Protein AF-A0A496RFS0-F1 (afdb_monomer)

pLDDT: mean 88.91, std 7.7,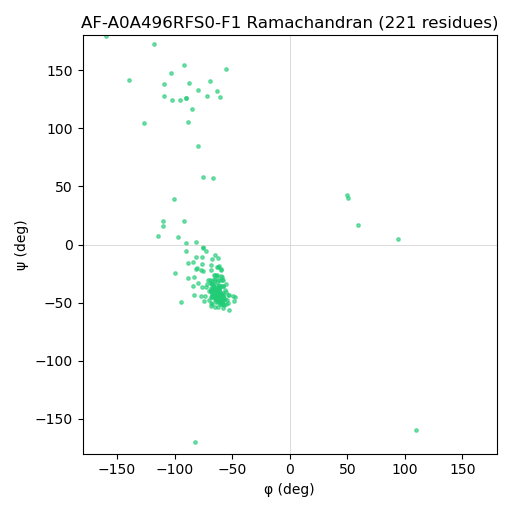 range [53.34, 97.12]

Mean predicted aligned error: 8.77 Å

Radius of gyration: 24.52 Å; Cα contacts (8 Å, |Δi|>4): 192; chains: 1; bounding box: 70×37×57 Å

Secondary structure (DSSP, 8-state):
-GGGGHHHHHHHHHHHHTT-S--THHHHHHHHHHHHHHHTTSTTTEEEEEEETTEEEEEE-TTHHHHHHHHHHHHHHHHHHHHHHHT-TTS-HHHHHHHHHHHHHHHHHHGGGHHHHGGGT------HHHHHHHHHHHHHHHHHHH-SS-HHHHHHHHHHHHHHHHHHHHHHHHHHHHHHTTT-THHHHHHHHHHHHHHHHHHHHHHHHHHHHHHHHHHHH--

Nearest PDB structures (foldseek):
  1yjg-assembly2_D  TM=5.385E-01  e=4.267E+00  Borrelia turicatae
  2ga0-assembly1_A  TM=4.228E-01  e=4.267E+00  Borrelia turicatae

Solvent-accessible surface area (backbone atoms only — not comparable to full-atom values): 12099 Å² total; per-residue (Å²): 120,75,73,62,48,51,47,46,52,54,45,51,48,50,40,59,74,70,64,54,85,82,57,77,65,53,62,53,46,48,54,54,38,49,52,53,56,72,39,48,90,36,52,42,34,45,53,49,75,45,82,52,99,94,44,80,44,57,26,46,21,85,50,28,63,59,53,52,52,51,41,51,52,44,48,53,51,44,52,52,53,50,55,61,54,65,73,46,83,90,58,56,71,59,57,48,52,35,47,52,44,52,48,51,21,51,60,40,37,56,57,29,56,42,52,54,47,36,23,76,73,44,96,51,82,63,59,19,65,57,19,47,50,51,21,50,54,40,48,52,48,33,37,72,77,46,48,64,49,69,47,68,59,56,48,48,49,49,49,48,47,51,54,54,53,46,50,43,52,45,53,31,61,72,48,34,69,72,29,48,78,70,76,42,59,63,54,35,56,53,50,32,52,54,43,56,70,46,42,65,58,56,44,52,53,55,45,53,55,52,48,53,53,54,54,55,50,50,60,62,75,74,106

Foldseek 3Di:
DVVLCVLLVLLVVLCVLLVPPDCPCNVVSVVVSVVVVVCVVPCQQFVAWDAAPVGIDTAGHVCNVVSVVSSVVSLVVSLVSLVVSLPDPPDFPLSNVLSVLLNVLSVLLVLQCQSSVVNNVDRGDRPSVVSVVSSVVSVVCSCVVSVSDVVQLVVQLVVLLCVLVCCLVVVLVVCQVVCVVVVNNCVSVVSSVVSVVCSVVSSVVSSVVSVVVSVVVVVVVRD

Structure (mmCIF, N/CA/C/O backbone):
data_AF-A0A496RFS0-F1
#
_entry.id   AF-A0A496RFS0-F1
#
loop_
_atom_site.group_PDB
_atom_site.id
_atom_site.type_symbol
_atom_site.label_atom_id
_atom_site.label_alt_id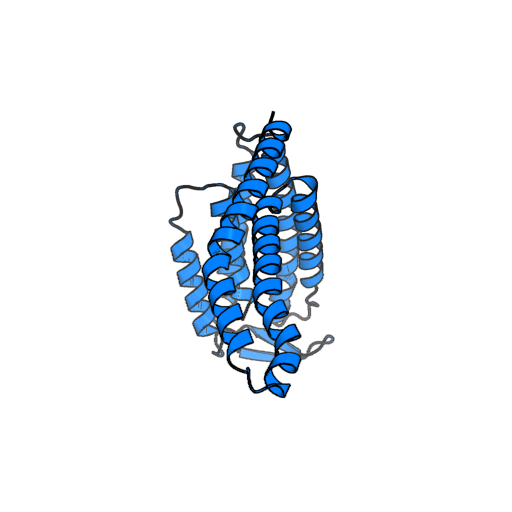
_atom_site.label_comp_id
_atom_site.label_asym_id
_atom_site.label_entity_id
_atom_site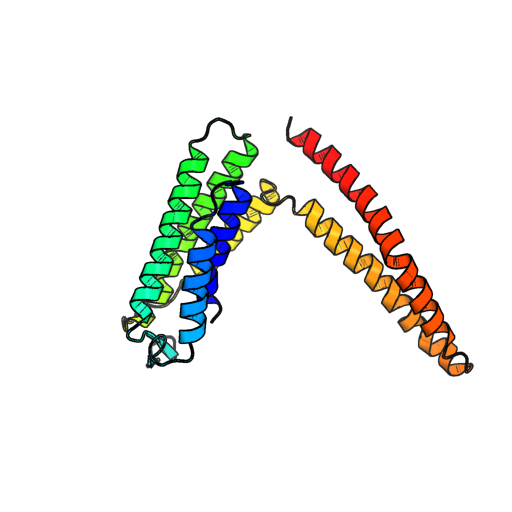.label_seq_id
_atom_site.pdbx_PDB_ins_code
_atom_site.Cartn_x
_atom_site.Cartn_y
_atom_site.Cartn_z
_atom_site.occupancy
_atom_site.B_iso_or_equiv
_atom_site.auth_seq_id
_atom_site.auth_comp_id
_atom_site.auth_asym_id
_atom_site.auth_atom_id
_atom_site.pdbx_PDB_model_num
ATOM 1 N N . MET A 1 1 ? 1.390 -1.793 -14.833 1.00 59.88 1 MET A N 1
ATOM 2 C CA . MET A 1 1 ? 0.747 -0.594 -14.250 1.00 59.88 1 MET A CA 1
ATOM 3 C C . MET A 1 1 ? 0.843 -0.573 -12.723 1.00 59.88 1 MET A C 1
ATOM 5 O O . MET A 1 1 ? 1.546 0.280 -12.204 1.00 59.88 1 MET A O 1
ATOM 9 N N . GLY A 1 2 ? 0.237 -1.522 -11.991 1.00 75.25 2 GLY A N 1
ATOM 10 C CA . GLY A 1 2 ? 0.186 -1.477 -10.512 1.00 75.25 2 GLY A CA 1
ATOM 11 C C . GLY A 1 2 ? 1.536 -1.451 -9.773 1.00 75.25 2 GLY A C 1
ATOM 12 O O . GLY A 1 2 ? 1.638 -0.851 -8.709 1.00 75.25 2 GLY A O 1
ATOM 13 N N . VAL A 1 3 ? 2.593 -2.021 -10.364 1.00 83.75 3 VAL A N 1
ATOM 14 C CA . VAL A 1 3 ? 3.943 -2.102 -9.767 1.00 83.75 3 VAL A CA 1
ATOM 15 C C . VAL A 1 3 ? 4.522 -0.718 -9.418 1.00 83.75 3 VAL A C 1
ATOM 17 O O . VAL A 1 3 ? 5.228 -0.571 -8.422 1.00 83.75 3 VAL A O 1
ATOM 20 N N . ILE A 1 4 ? 4.158 0.325 -10.174 1.00 89.00 4 ILE A N 1
ATOM 21 C CA . ILE A 1 4 ? 4.649 1.704 -9.984 1.00 89.00 4 ILE A CA 1
ATOM 22 C C . ILE A 1 4 ? 4.232 2.275 -8.629 1.00 89.00 4 ILE A C 1
ATOM 24 O O . ILE A 1 4 ? 4.987 3.028 -8.014 1.00 89.00 4 ILE A O 1
ATOM 28 N N . PHE A 1 5 ? 3.068 1.869 -8.125 1.00 90.69 5 PHE A N 1
ATOM 29 C CA . PHE A 1 5 ? 2.535 2.370 -6.865 1.00 90.69 5 PHE A CA 1
ATOM 30 C C . PHE A 1 5 ? 3.073 1.650 -5.627 1.00 90.69 5 PHE A C 1
ATOM 32 O O . PHE A 1 5 ? 2.951 2.188 -4.529 1.00 90.69 5 PHE A O 1
ATOM 39 N N . ILE A 1 6 ? 3.703 0.479 -5.777 1.00 91.25 6 ILE A N 1
ATOM 40 C CA . ILE A 1 6 ? 4.262 -0.292 -4.653 1.00 91.25 6 ILE A CA 1
ATOM 41 C C . ILE A 1 6 ? 5.199 0.559 -3.771 1.00 91.25 6 ILE A C 1
ATOM 43 O O . ILE A 1 6 ? 4.920 0.678 -2.575 1.00 91.25 6 ILE A O 1
ATOM 47 N N . PRO A 1 7 ? 6.268 1.198 -4.300 1.00 91.31 7 PRO A N 1
ATOM 48 C CA . PRO A 1 7 ? 7.177 1.993 -3.471 1.00 91.31 7 PRO A CA 1
ATOM 49 C C . PRO A 1 7 ? 6.484 3.224 -2.865 1.00 91.31 7 PRO A C 1
ATOM 51 O O . PRO A 1 7 ? 6.809 3.639 -1.756 1.00 91.31 7 PRO A O 1
ATOM 54 N N . ILE A 1 8 ? 5.490 3.787 -3.557 1.00 94.06 8 ILE A N 1
ATOM 55 C CA . ILE A 1 8 ? 4.746 4.967 -3.101 1.00 94.06 8 ILE A CA 1
ATOM 56 C C . ILE A 1 8 ? 3.890 4.614 -1.882 1.00 94.06 8 ILE A C 1
ATOM 58 O O . ILE A 1 8 ? 3.985 5.263 -0.840 1.00 94.06 8 ILE A O 1
ATOM 62 N N . PHE A 1 9 ? 3.069 3.569 -1.997 1.00 93.38 9 PHE A N 1
ATOM 63 C CA . PHE A 1 9 ? 2.152 3.164 -0.936 1.00 93.38 9 PHE A CA 1
ATOM 64 C C . PHE A 1 9 ? 2.885 2.612 0.276 1.00 93.38 9 PHE A C 1
ATOM 66 O O . PHE A 1 9 ? 2.489 2.921 1.398 1.00 93.38 9 PHE A O 1
ATOM 73 N N . ILE A 1 10 ? 3.978 1.871 0.082 1.00 92.50 10 ILE A N 1
ATOM 74 C CA . ILE A 1 10 ? 4.740 1.341 1.213 1.00 92.50 10 ILE A CA 1
ATOM 75 C C . ILE A 1 10 ? 5.446 2.460 1.988 1.00 92.50 10 ILE A C 1
ATOM 77 O O . ILE A 1 10 ? 5.416 2.483 3.219 1.00 92.50 10 ILE A O 1
ATOM 81 N N . TYR A 1 11 ? 5.990 3.455 1.282 1.00 94.56 11 TYR A N 1
ATOM 82 C CA . TYR A 1 11 ? 6.589 4.626 1.912 1.00 94.56 11 TYR A CA 1
ATOM 83 C C . TYR A 1 11 ? 5.550 5.467 2.661 1.00 94.56 11 TYR A C 1
ATOM 85 O O . TYR A 1 11 ? 5.772 5.860 3.810 1.00 94.56 11 TYR A O 1
ATOM 93 N N . HIS A 1 12 ? 4.390 5.706 2.042 1.00 94.69 12 HIS A N 1
ATOM 94 C CA . HIS A 1 12 ? 3.282 6.414 2.680 1.00 94.69 12 HIS A CA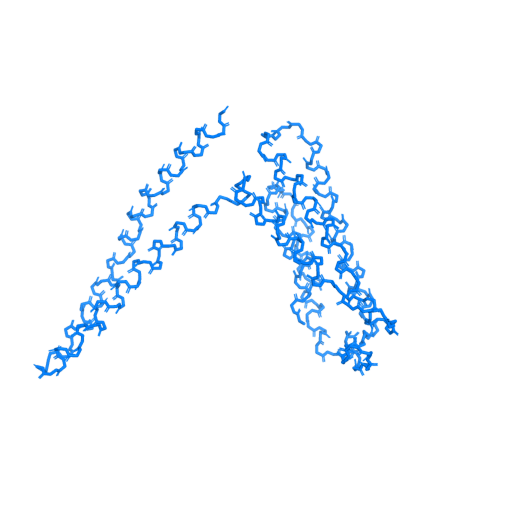 1
ATOM 95 C C . HIS A 1 12 ? 2.809 5.673 3.940 1.00 94.69 12 HIS A C 1
ATOM 97 O O . HIS A 1 12 ? 2.695 6.281 5.007 1.00 9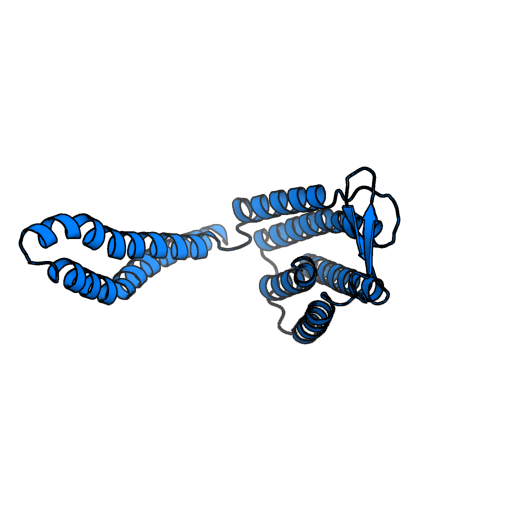4.69 12 HIS A O 1
ATOM 103 N N . PHE A 1 13 ? 2.609 4.356 3.845 1.00 92.31 13 PHE A N 1
ATOM 104 C CA . PHE A 1 13 ? 2.230 3.516 4.975 1.00 92.31 13 PHE A CA 1
ATOM 105 C C . PHE A 1 13 ? 3.196 3.691 6.151 1.00 92.31 13 PHE A C 1
ATOM 107 O O . PHE A 1 13 ? 2.747 4.005 7.252 1.00 92.31 13 PHE A O 1
ATOM 114 N N . TYR A 1 14 ? 4.512 3.599 5.929 1.00 92.12 14 TYR A N 1
ATOM 115 C CA . TYR A 1 14 ? 5.483 3.759 7.015 1.00 92.12 14 TYR A CA 1
ATOM 116 C C . TYR A 1 14 ? 5.530 5.169 7.598 1.00 92.12 14 TYR A C 1
ATOM 118 O O . TYR A 1 14 ? 5.701 5.309 8.808 1.00 92.12 14 TYR A O 1
ATOM 126 N N . ILE A 1 15 ? 5.332 6.219 6.795 1.00 92.88 15 ILE A N 1
ATOM 127 C CA . ILE A 1 15 ? 5.207 7.585 7.325 1.00 92.88 15 ILE A CA 1
ATOM 128 C C . ILE A 1 15 ? 4.033 7.696 8.301 1.00 92.88 15 ILE A C 1
ATOM 130 O O . ILE A 1 15 ? 4.183 8.308 9.362 1.00 92.88 15 ILE A O 1
ATOM 134 N N . ILE A 1 16 ? 2.874 7.139 7.936 1.00 90.19 16 ILE A N 1
ATOM 135 C CA . ILE A 1 16 ? 1.671 7.173 8.776 1.00 90.19 16 ILE A CA 1
ATOM 136 C C . ILE A 1 16 ? 1.880 6.311 10.020 1.00 90.19 16 ILE A C 1
ATOM 138 O O . ILE A 1 16 ? 1.679 6.794 11.133 1.00 90.19 16 ILE A O 1
ATOM 142 N N . PHE A 1 17 ? 2.321 5.067 9.835 1.00 89.44 17 PHE A N 1
ATOM 143 C CA . PHE A 1 17 ? 2.525 4.095 10.905 1.00 89.44 17 PHE A CA 1
ATOM 144 C C . PHE A 1 17 ? 3.519 4.605 11.959 1.00 89.44 17 PHE A C 1
ATOM 146 O O . PHE A 1 17 ? 3.233 4.582 13.154 1.00 89.44 17 PHE A O 1
ATOM 153 N N . LEU A 1 18 ? 4.652 5.162 11.522 1.00 89.50 18 LEU A N 1
ATOM 154 C CA . LEU A 1 18 ? 5.679 5.723 12.406 1.00 89.50 18 LEU A CA 1
ATOM 155 C C . LEU A 1 18 ? 5.359 7.146 12.896 1.00 89.50 18 LEU A C 1
ATOM 157 O O . LEU A 1 18 ? 6.177 7.741 13.601 1.00 89.50 18 LEU A O 1
ATOM 161 N N . LYS A 1 19 ? 4.199 7.708 12.520 1.00 88.06 19 LYS A N 1
ATOM 162 C CA . LYS A 1 19 ? 3.734 9.060 12.881 1.00 88.06 19 LYS A CA 1
ATOM 163 C C . LYS A 1 19 ? 4.789 10.145 12.618 1.00 88.06 19 LYS A C 1
ATOM 165 O O . LYS A 1 19 ? 5.002 11.045 13.431 1.00 88.06 19 LYS A O 1
ATOM 170 N N . LEU A 1 20 ? 5.476 10.060 11.477 1.00 87.56 20 LEU A N 1
ATOM 171 C CA . LEU A 1 20 ? 6.542 11.002 11.133 1.00 87.56 20 LEU A CA 1
ATOM 172 C C . LEU A 1 20 ? 5.956 12.376 10.776 1.00 87.56 20 LEU A C 1
ATOM 174 O O . LEU A 1 20 ? 5.079 12.495 9.918 1.00 87.56 20 LEU A O 1
ATOM 178 N N . THR A 1 21 ? 6.472 13.427 11.417 1.00 80.31 21 THR A N 1
ATOM 179 C CA . THR A 1 21 ? 6.018 14.816 11.224 1.00 80.31 21 THR A CA 1
ATOM 180 C C . THR A 1 21 ? 6.595 15.454 9.961 1.00 80.31 21 THR A C 1
ATOM 182 O O . THR A 1 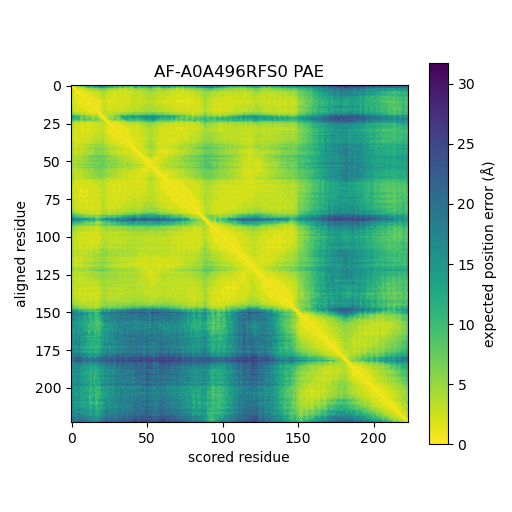21 ? 5.920 16.229 9.288 1.00 80.31 21 THR A O 1
ATOM 185 N N . ARG A 1 22 ? 7.828 15.096 9.583 1.00 79.19 22 ARG A N 1
ATOM 186 C CA . ARG A 1 22 ? 8.481 15.580 8.359 1.00 79.19 22 ARG A CA 1
ATOM 187 C C . ARG A 1 22 ? 8.147 14.669 7.179 1.00 79.19 22 ARG A C 1
ATOM 189 O O . ARG A 1 22 ? 8.711 13.585 7.056 1.00 79.19 22 ARG A O 1
ATOM 196 N N . LYS A 1 23 ? 7.266 15.135 6.290 1.00 82.94 23 LYS A N 1
ATOM 197 C CA . LYS A 1 23 ? 6.779 14.382 5.116 1.00 82.94 23 LYS A CA 1
ATOM 198 C C . LYS A 1 23 ? 7.289 14.927 3.776 1.00 82.94 23 LYS A C 1
ATOM 200 O O . LYS A 1 23 ? 6.696 14.646 2.746 1.00 82.94 23 LYS A O 1
ATOM 205 N N . ILE A 1 24 ? 8.383 15.692 3.775 1.00 82.62 24 ILE A N 1
ATOM 206 C CA . ILE A 1 24 ? 8.865 16.453 2.602 1.00 82.62 24 ILE A CA 1
ATOM 207 C C . ILE A 1 24 ? 9.146 15.548 1.388 1.00 82.62 24 ILE A C 1
ATOM 209 O O . ILE A 1 24 ? 8.871 15.927 0.256 1.00 82.62 24 ILE A O 1
ATOM 213 N N . ALA A 1 25 ? 9.638 14.327 1.613 1.00 89.81 25 ALA A N 1
ATOM 214 C CA . ALA A 1 25 ? 9.914 13.384 0.529 1.00 89.81 25 ALA A CA 1
ATOM 215 C C . ALA A 1 25 ? 8.651 12.710 -0.045 1.00 89.81 25 ALA A C 1
ATOM 217 O O . ALA A 1 25 ? 8.707 12.166 -1.143 1.00 89.81 25 ALA A O 1
ATOM 218 N N . LEU A 1 26 ? 7.513 12.742 0.662 1.00 93.12 26 LEU A N 1
ATOM 219 C CA . LEU A 1 26 ? 6.290 12.058 0.232 1.00 93.12 26 LEU A CA 1
ATOM 220 C C . LEU A 1 26 ? 5.691 12.682 -1.043 1.00 93.12 26 LEU A C 1
ATOM 222 O O . LEU A 1 26 ? 5.502 11.928 -1.997 1.00 93.12 26 LEU A O 1
ATOM 226 N N . PRO A 1 27 ? 5.458 14.011 -1.136 1.00 94.50 27 PRO A N 1
ATOM 227 C CA . PRO A 1 27 ? 5.009 14.635 -2.382 1.00 94.50 27 PRO A CA 1
ATOM 228 C C . PRO A 1 27 ? 5.945 14.350 -3.557 1.00 94.50 27 PRO A C 1
ATOM 230 O O . PRO A 1 27 ? 5.477 14.032 -4.643 1.00 94.50 27 PRO A O 1
ATOM 233 N N . LEU A 1 28 ? 7.262 14.392 -3.331 1.00 94.56 28 LEU A N 1
ATOM 234 C CA . LEU A 1 28 ? 8.252 14.127 -4.375 1.00 94.56 28 LEU A CA 1
ATOM 235 C C . LEU A 1 28 ? 8.150 12.691 -4.911 1.00 94.56 28 LEU A C 1
ATOM 237 O O . LEU A 1 28 ? 8.137 12.488 -6.121 1.00 94.56 28 LEU A O 1
ATOM 241 N N . ILE A 1 29 ? 8.022 11.699 -4.025 1.00 95.44 29 ILE A N 1
ATOM 242 C CA . ILE A 1 29 ? 7.838 10.289 -4.404 1.00 95.44 29 ILE A CA 1
ATOM 243 C C . ILE A 1 29 ? 6.537 10.097 -5.194 1.00 95.44 29 ILE A C 1
ATOM 245 O O . ILE A 1 29 ? 6.526 9.356 -6.175 1.00 95.44 29 ILE A O 1
ATOM 249 N N . TYR A 1 30 ? 5.461 10.793 -4.814 1.00 95.44 30 TYR A N 1
ATOM 250 C CA . TYR A 1 30 ? 4.210 10.791 -5.574 1.00 95.44 30 TYR A CA 1
ATOM 251 C C . TYR A 1 30 ? 4.369 11.408 -6.965 1.00 95.44 30 TYR A C 1
ATOM 253 O O . TYR A 1 30 ? 3.927 10.802 -7.936 1.00 95.44 30 TYR A O 1
ATOM 261 N N . ILE A 1 31 ? 5.016 12.572 -7.071 1.00 95.75 31 ILE A N 1
ATOM 262 C CA . ILE A 1 31 ? 5.254 13.256 -8.350 1.00 95.75 31 ILE A CA 1
ATOM 263 C C . ILE A 1 31 ? 6.079 12.360 -9.277 1.00 95.75 31 ILE A C 1
ATOM 265 O O . ILE A 1 31 ? 5.662 12.096 -10.401 1.00 95.75 31 ILE A O 1
ATOM 269 N N . ILE A 1 32 ? 7.207 11.828 -8.799 1.00 95.12 32 ILE A N 1
ATOM 270 C CA . ILE A 1 32 ? 8.075 10.943 -9.590 1.00 95.12 32 ILE A CA 1
ATOM 271 C C . ILE A 1 32 ? 7.321 9.676 -10.012 1.00 95.12 32 ILE A C 1
ATOM 273 O O . ILE A 1 32 ? 7.372 9.274 -11.173 1.00 95.12 32 ILE A O 1
ATOM 277 N N . GLY A 1 33 ? 6.580 9.059 -9.090 1.00 94.12 33 GLY A N 1
ATOM 278 C CA . GLY A 1 33 ? 5.770 7.883 -9.390 1.00 94.12 33 GLY A CA 1
ATOM 279 C C . GLY A 1 33 ? 4.685 8.152 -10.435 1.00 94.12 33 GLY A C 1
ATOM 280 O O . GLY A 1 33 ? 4.480 7.339 -11.335 1.00 94.12 33 GLY A O 1
ATOM 281 N N . PHE A 1 34 ? 4.029 9.311 -10.362 1.00 94.69 34 PHE A N 1
ATOM 282 C CA . PHE A 1 34 ? 3.035 9.732 -11.345 1.00 94.69 34 PHE A CA 1
ATOM 283 C C . PHE A 1 34 ? 3.659 9.991 -12.722 1.00 94.69 34 PHE A C 1
ATOM 285 O O . PHE A 1 34 ? 3.092 9.587 -13.733 1.00 94.69 34 PHE A O 1
ATOM 292 N N . LEU A 1 35 ? 4.861 10.572 -12.784 1.00 94.81 35 LEU A N 1
ATOM 293 C CA . LEU A 1 35 ? 5.601 10.715 -14.042 1.00 94.81 35 LEU A CA 1
ATOM 294 C C . LEU A 1 35 ? 5.904 9.349 -14.677 1.00 94.81 35 LEU A C 1
ATOM 296 O O . LEU A 1 35 ? 5.646 9.156 -15.863 1.00 94.81 35 LEU A O 1
ATOM 300 N N . PHE A 1 36 ? 6.370 8.366 -13.898 1.00 94.75 36 PHE A N 1
ATOM 301 C CA . PHE A 1 36 ? 6.573 7.004 -14.411 1.00 94.75 36 PHE A CA 1
ATOM 302 C C . PHE A 1 36 ? 5.268 6.348 -14.880 1.00 94.75 36 PHE A C 1
ATOM 304 O O . PHE A 1 36 ? 5.267 5.638 -15.889 1.00 94.75 36 PHE A O 1
ATOM 311 N N . LEU A 1 37 ? 4.150 6.606 -14.195 1.00 94.12 37 LEU A N 1
ATOM 312 C CA . LEU A 1 37 ? 2.833 6.131 -14.617 1.00 94.12 37 LEU A CA 1
ATOM 313 C C . LEU A 1 37 ? 2.460 6.674 -16.004 1.00 94.12 37 LEU A C 1
ATOM 315 O O . 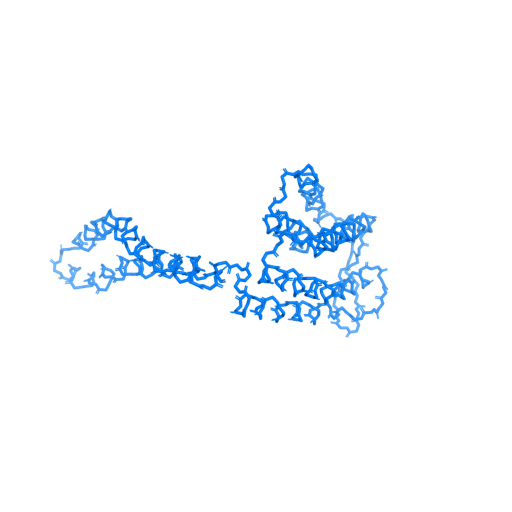LEU A 1 37 ? 2.088 5.891 -16.876 1.00 94.12 37 LEU A O 1
ATOM 319 N N . LEU A 1 38 ? 2.628 7.980 -16.234 1.00 93.81 38 LEU A N 1
ATOM 320 C CA . LEU A 1 38 ? 2.359 8.609 -17.534 1.00 93.81 38 LEU A CA 1
ATOM 321 C C . LEU A 1 38 ? 3.249 8.064 -18.657 1.00 93.81 38 LEU A C 1
ATOM 323 O O . LEU A 1 38 ? 2.819 7.995 -19.804 1.00 93.81 38 LEU A O 1
ATOM 327 N N . LEU A 1 39 ? 4.474 7.645 -18.332 1.00 93.00 39 LEU A N 1
ATOM 328 C CA . LEU A 1 39 ? 5.413 7.059 -19.290 1.00 93.00 39 LEU A CA 1
ATOM 329 C C . LEU A 1 39 ? 5.156 5.573 -19.565 1.00 93.00 39 LEU A C 1
ATOM 331 O O . LEU A 1 39 ? 5.725 5.019 -20.503 1.00 93.00 39 LEU A O 1
ATOM 335 N N . THR A 1 40 ? 4.302 4.904 -18.791 1.00 91.94 40 THR A N 1
ATOM 336 C CA . THR A 1 40 ? 4.094 3.457 -18.933 1.00 91.94 40 THR A CA 1
ATOM 337 C C . THR A 1 40 ? 3.537 2.992 -20.289 1.00 91.94 40 THR A C 1
ATOM 339 O O . THR A 1 40 ? 3.978 1.936 -20.740 1.00 91.94 40 THR A O 1
ATOM 342 N N . PRO A 1 41 ? 2.615 3.708 -20.970 1.00 91.69 41 PRO A N 1
ATOM 343 C CA . PRO A 1 41 ? 2.156 3.309 -22.304 1.00 91.69 41 PRO A CA 1
ATOM 344 C C . PRO A 1 41 ? 3.197 3.553 -23.410 1.00 91.69 41 PRO A C 1
ATOM 346 O O . PRO A 1 41 ? 2.963 3.182 -24.555 1.00 91.69 41 PRO A O 1
ATOM 349 N N . THR A 1 42 ? 4.332 4.186 -23.100 1.00 92.88 42 THR A N 1
ATOM 350 C CA . THR A 1 42 ? 5.374 4.508 -24.084 1.00 92.88 42 THR A CA 1
ATOM 351 C C . THR A 1 42 ? 6.437 3.402 -24.167 1.00 92.88 42 THR A C 1
ATOM 353 O O . THR A 1 42 ? 6.710 2.729 -23.163 1.00 92.88 42 THR A O 1
ATOM 356 N N . PRO A 1 43 ? 7.139 3.263 -25.311 1.00 93.69 43 PRO A N 1
ATOM 357 C CA . PRO A 1 43 ? 8.242 2.309 -25.451 1.00 93.69 43 PRO A CA 1
ATOM 358 C C . PRO A 1 43 ? 9.444 2.621 -24.544 1.00 93.69 43 PRO A C 1
ATOM 360 O O . PRO A 1 43 ? 10.356 1.804 -24.419 1.00 93.69 43 PRO A O 1
ATOM 363 N N . TYR A 1 44 ? 9.463 3.786 -23.885 1.00 94.00 44 TYR A N 1
ATOM 364 C CA . TYR A 1 44 ? 10.526 4.159 -22.958 1.00 94.00 44 TYR A CA 1
ATOM 365 C C . TYR A 1 44 ? 10.520 3.331 -21.667 1.00 94.00 44 TYR A C 1
ATOM 367 O O . TYR A 1 44 ? 11.590 3.100 -21.103 1.00 94.00 44 TYR A O 1
ATOM 375 N N . ILE A 1 45 ? 9.350 2.875 -21.202 1.00 93.44 45 ILE A N 1
ATOM 376 C CA . ILE A 1 45 ? 9.235 2.000 -20.023 1.00 93.44 45 ILE A CA 1
ATOM 377 C C . ILE A 1 45 ? 9.206 0.534 -20.445 1.00 93.44 45 ILE A C 1
ATOM 379 O O . ILE A 1 45 ? 9.984 -0.257 -19.915 1.00 93.44 45 ILE A O 1
ATOM 383 N N . TYR A 1 46 ? 8.364 0.173 -21.416 1.00 92.88 46 TYR A N 1
ATOM 384 C CA . TYR A 1 46 ? 8.273 -1.190 -21.939 1.00 92.88 46 TYR A CA 1
ATOM 385 C C . TYR A 1 46 ? 8.429 -1.171 -23.456 1.00 92.88 46 TYR A C 1
ATOM 387 O O . TYR A 1 46 ? 7.514 -0.783 -24.173 1.00 92.88 46 TYR A O 1
ATOM 395 N N . GLN A 1 47 ? 9.602 -1.574 -23.940 1.00 94.19 47 GLN A N 1
ATOM 396 C CA . GLN A 1 47 ? 9.977 -1.435 -25.348 1.00 94.19 47 GLN A CA 1
ATOM 397 C C . GLN A 1 47 ? 9.319 -2.491 -26.238 1.00 94.19 47 GLN A C 1
ATOM 399 O O . GLN A 1 47 ? 8.876 -2.192 -27.342 1.00 94.19 47 GLN A O 1
ATOM 404 N N . LYS A 1 48 ? 9.319 -3.742 -25.779 1.00 94.06 48 LYS A N 1
ATOM 405 C CA . LYS A 1 48 ? 8.831 -4.907 -26.522 1.00 94.06 48 LYS A CA 1
ATOM 406 C C . LYS A 1 48 ? 8.502 -6.046 -25.562 1.00 94.06 48 LYS A C 1
ATOM 408 O O . LYS A 1 48 ? 8.690 -5.916 -24.353 1.00 94.06 48 LYS A O 1
ATOM 413 N N . ILE A 1 49 ? 8.041 -7.164 -26.100 1.00 94.88 49 ILE A N 1
ATOM 414 C CA . ILE A 1 49 ? 7.818 -8.406 -25.361 1.00 94.88 49 ILE A CA 1
ATOM 415 C C . ILE A 1 49 ? 8.878 -9.408 -25.818 1.00 94.88 49 ILE A C 1
ATOM 417 O O . ILE A 1 49 ? 9.043 -9.614 -27.018 1.00 94.88 49 ILE A O 1
ATOM 421 N N . ASP A 1 50 ? 9.594 -10.000 -24.865 1.00 94.69 50 ASP A N 1
ATOM 422 C CA . ASP A 1 50 ? 10.529 -11.098 -25.108 1.00 94.69 50 ASP A CA 1
ATOM 423 C C . ASP A 1 50 ? 9.870 -12.424 -24.668 1.00 94.69 50 ASP A C 1
ATOM 425 O O . ASP A 1 50 ? 9.076 -12.464 -23.720 1.00 94.69 50 ASP A O 1
ATOM 429 N N . THR A 1 51 ? 10.193 -13.517 -25.360 1.00 95.81 51 THR A N 1
ATOM 430 C CA . THR A 1 51 ? 9.736 -14.878 -25.040 1.00 95.81 51 THR A CA 1
ATOM 431 C C . THR A 1 51 ? 10.780 -15.600 -24.193 1.00 95.81 51 THR A C 1
ATOM 433 O O . THR A 1 51 ? 11.926 -15.746 -24.619 1.00 95.81 51 THR A O 1
ATOM 436 N N . TYR A 1 52 ? 10.381 -16.094 -23.026 1.00 94.88 52 TYR A N 1
ATOM 437 C CA . TYR A 1 52 ? 11.204 -16.909 -22.130 1.00 94.88 52 TYR A CA 1
ATOM 438 C C . TYR A 1 52 ? 10.590 -18.306 -21.962 1.00 94.88 52 TYR A C 1
ATOM 440 O O . TYR A 1 52 ? 9.462 -18.550 -22.387 1.00 94.88 52 TYR A O 1
ATOM 448 N N . PHE A 1 53 ? 11.293 -19.229 -21.296 1.00 95.56 53 PHE A N 1
ATOM 449 C CA . PHE A 1 53 ? 10.790 -20.597 -21.080 1.00 95.56 53 PHE A CA 1
ATOM 450 C C . PHE A 1 53 ? 9.505 -20.664 -20.234 1.00 95.56 53 PHE A C 1
ATOM 452 O O . PHE A 1 53 ? 8.787 -21.657 -20.279 1.00 95.56 53 PHE A O 1
ATOM 459 N N . TRP A 1 54 ? 9.203 -19.610 -19.472 1.00 94.69 54 TRP A N 1
ATOM 460 C CA . TRP A 1 54 ? 7.972 -19.459 -18.689 1.00 94.69 54 TRP A CA 1
ATOM 461 C C . TRP A 1 54 ? 6.893 -18.622 -19.397 1.00 94.69 54 TRP A C 1
ATOM 463 O O . TRP A 1 54 ? 5.874 -18.291 -18.794 1.00 94.69 54 TRP A O 1
ATOM 473 N N . GLY A 1 55 ? 7.118 -18.245 -20.659 1.00 94.50 55 GLY A N 1
ATOM 474 C CA . GLY A 1 55 ? 6.194 -17.458 -21.469 1.00 94.50 55 GLY A CA 1
ATOM 475 C C . GLY A 1 55 ? 6.663 -16.028 -21.744 1.00 94.50 55 GLY A C 1
ATOM 476 O O . GLY A 1 55 ? 7.848 -15.698 -21.686 1.00 94.50 55 GLY A O 1
ATOM 477 N N . ASN A 1 56 ? 5.704 -15.176 -22.099 1.00 94.69 56 ASN A N 1
ATOM 478 C CA . ASN A 1 56 ? 5.948 -13.809 -22.550 1.00 94.69 56 ASN A CA 1
ATOM 479 C C . ASN A 1 56 ? 6.206 -12.861 -21.377 1.00 94.69 56 ASN A C 1
ATOM 481 O O . ASN A 1 56 ? 5.429 -12.823 -20.421 1.00 94.69 56 ASN A O 1
ATOM 485 N N . TYR A 1 57 ? 7.254 -12.042 -21.475 1.00 93.44 57 TYR A N 1
ATOM 486 C CA . TYR A 1 57 ? 7.581 -11.055 -20.449 1.00 93.44 57 TYR A CA 1
ATOM 487 C C . TYR A 1 57 ? 8.038 -9.725 -21.069 1.00 93.44 57 TYR A C 1
ATOM 489 O O . TYR A 1 57 ? 8.734 -9.725 -22.088 1.00 93.44 57 TYR A O 1
ATOM 497 N N . PRO A 1 58 ? 7.650 -8.566 -20.502 1.00 93.25 58 PRO A N 1
ATOM 498 C CA . PRO A 1 58 ? 8.002 -7.277 -21.082 1.00 93.25 58 PRO A CA 1
ATOM 499 C C . PRO A 1 58 ? 9.501 -6.993 -20.952 1.00 93.25 58 PRO A C 1
ATOM 501 O O . PRO A 1 58 ? 10.111 -7.233 -19.911 1.00 93.25 58 PRO A O 1
ATOM 504 N N . ARG A 1 59 ? 10.078 -6.398 -21.994 1.00 94.69 59 ARG A N 1
ATOM 505 C CA . ARG A 1 59 ? 11.433 -5.853 -22.003 1.00 94.69 59 ARG A CA 1
ATOM 506 C C . ARG A 1 59 ? 11.399 -4.391 -21.573 1.00 94.69 59 ARG A C 1
ATOM 508 O O . ARG A 1 59 ? 10.663 -3.589 -22.149 1.00 94.69 59 ARG A O 1
ATOM 515 N N . GLY A 1 60 ? 12.196 -4.045 -20.569 1.00 94.50 60 GLY A N 1
ATOM 516 C CA . GLY A 1 60 ? 12.380 -2.669 -20.124 1.00 94.50 60 GLY A CA 1
ATOM 517 C C . GLY A 1 60 ? 13.002 -1.813 -21.226 1.00 94.50 60 GLY A C 1
ATOM 518 O O . GLY A 1 60 ? 13.973 -2.229 -21.856 1.00 94.50 60 GLY A O 1
ATOM 519 N N . GLY A 1 61 ? 12.424 -0.637 -21.466 1.00 94.94 61 GLY A N 1
ATOM 520 C CA . GLY A 1 61 ? 12.973 0.369 -22.374 1.00 94.94 61 GLY A CA 1
ATOM 521 C C . GLY A 1 61 ? 14.056 1.234 -21.724 1.00 94.94 61 GLY A C 1
ATOM 522 O O . GLY A 1 61 ? 14.507 0.968 -20.611 1.00 94.94 61 GLY A O 1
ATOM 523 N N . LEU A 1 62 ? 14.453 2.308 -22.411 1.00 95.56 62 LEU A N 1
ATOM 524 C CA . LEU A 1 62 ? 15.558 3.186 -22.000 1.00 95.56 62 LEU A CA 1
ATOM 525 C C . LEU A 1 62 ? 15.373 3.824 -20.609 1.00 95.56 62 LEU A C 1
ATOM 527 O O . LEU A 1 62 ? 16.344 3.995 -19.880 1.00 95.56 62 LEU A O 1
ATOM 531 N N . ILE A 1 63 ? 14.139 4.172 -20.233 1.00 95.56 63 ILE A N 1
ATOM 532 C CA . ILE A 1 63 ? 13.821 4.837 -18.956 1.00 95.56 63 ILE A CA 1
ATOM 533 C C . ILE A 1 63 ? 13.572 3.810 -17.837 1.00 95.56 63 ILE A C 1
ATOM 535 O O . ILE A 1 63 ? 13.642 4.147 -16.653 1.00 95.56 63 ILE A O 1
ATOM 539 N N . TYR A 1 64 ? 13.343 2.537 -18.172 1.00 94.38 64 TYR A N 1
ATOM 540 C CA . TYR A 1 64 ? 13.064 1.486 -17.192 1.00 94.38 64 TYR A CA 1
ATOM 541 C C . TYR A 1 64 ? 14.112 1.370 -16.063 1.00 94.38 64 TYR A C 1
ATOM 543 O O . TYR A 1 64 ? 13.704 1.287 -14.902 1.00 94.38 64 TYR A O 1
ATOM 551 N N . PRO A 1 65 ? 15.437 1.432 -16.319 1.00 95.44 65 PRO A N 1
ATOM 552 C CA . PRO A 1 65 ? 16.442 1.382 -15.256 1.00 95.44 65 PRO A CA 1
ATOM 553 C C . PRO A 1 65 ? 16.294 2.517 -14.233 1.00 95.44 65 PRO A C 1
ATOM 555 O O . PRO A 1 65 ? 16.481 2.288 -13.040 1.00 95.44 65 PRO A O 1
ATOM 558 N N . LEU A 1 66 ? 15.894 3.721 -14.665 1.00 95.81 66 LEU A N 1
ATOM 559 C CA . LEU A 1 66 ? 15.653 4.853 -13.762 1.00 95.81 66 LEU A CA 1
ATOM 560 C C . LEU A 1 66 ? 14.475 4.582 -12.822 1.00 95.81 66 LEU A C 1
ATOM 562 O O . LEU A 1 66 ? 14.539 4.920 -11.641 1.00 95.81 66 LEU A O 1
ATOM 566 N N . TYR A 1 67 ? 13.425 3.925 -13.319 1.00 94.38 67 TYR A N 1
ATOM 567 C CA . TYR A 1 67 ? 12.317 3.476 -12.477 1.00 94.38 67 TYR A CA 1
ATOM 568 C C . TYR A 1 67 ? 12.778 2.443 -11.439 1.00 94.38 67 TYR A C 1
ATOM 570 O O . TYR A 1 67 ? 12.399 2.537 -10.271 1.00 94.38 67 TYR A O 1
ATOM 578 N N . VAL A 1 68 ? 13.636 1.493 -11.826 1.00 94.56 68 VAL A N 1
ATOM 579 C CA . VAL A 1 68 ? 14.195 0.503 -10.889 1.00 94.56 68 VAL A CA 1
ATOM 580 C C . VAL A 1 68 ? 15.058 1.173 -9.818 1.00 94.56 68 VAL A C 1
ATOM 582 O O . VAL A 1 68 ? 14.918 0.853 -8.639 1.00 94.56 68 VAL A O 1
ATOM 585 N N . LEU A 1 69 ? 15.892 2.146 -10.189 1.00 95.56 69 LEU A N 1
ATOM 586 C CA . LEU A 1 69 ? 16.683 2.926 -9.232 1.00 95.56 69 LEU A CA 1
ATOM 587 C C . LEU A 1 69 ? 15.796 3.715 -8.264 1.00 95.56 69 LEU A C 1
ATOM 589 O O . LEU A 1 69 ? 16.045 3.706 -7.060 1.00 95.56 69 LEU A O 1
ATOM 593 N N . PHE A 1 70 ? 14.731 4.345 -8.766 1.00 95.56 70 PHE A N 1
ATOM 594 C CA . PHE A 1 70 ? 13.731 5.001 -7.926 1.00 95.56 70 PHE A CA 1
ATOM 595 C C . PHE A 1 70 ? 13.080 4.012 -6.948 1.00 95.56 70 PHE A C 1
ATOM 597 O O . PHE A 1 70 ? 13.022 4.286 -5.749 1.00 95.56 70 PHE A O 1
ATOM 604 N N . PHE A 1 71 ? 12.649 2.844 -7.433 1.00 94.25 71 PHE A N 1
ATOM 605 C CA . PHE A 1 71 ? 12.061 1.790 -6.607 1.00 94.25 71 PHE A CA 1
ATOM 606 C C . PHE A 1 71 ? 13.014 1.358 -5.485 1.00 94.25 71 PHE A C 1
ATOM 608 O O . PHE A 1 71 ? 12.634 1.387 -4.313 1.00 94.25 71 PHE A O 1
ATOM 615 N N . ILE A 1 72 ? 14.263 1.023 -5.826 1.00 94.00 72 ILE A N 1
ATOM 616 C CA . ILE A 1 72 ? 15.295 0.604 -4.869 1.00 94.00 72 ILE A CA 1
ATOM 617 C C . ILE A 1 72 ? 15.586 1.724 -3.864 1.00 94.00 72 ILE A C 1
ATOM 619 O O . ILE A 1 72 ? 15.641 1.465 -2.664 1.00 94.00 72 ILE A O 1
ATOM 623 N N . GLY A 1 73 ? 15.717 2.972 -4.319 1.00 94.81 73 GLY A N 1
ATOM 624 C CA . GLY A 1 73 ? 15.978 4.120 -3.451 1.00 94.81 73 GLY A CA 1
ATOM 625 C C . GLY A 1 73 ? 14.874 4.340 -2.414 1.00 94.81 73 GLY A C 1
ATOM 626 O O . GLY A 1 73 ? 15.157 4.524 -1.227 1.00 94.81 73 GLY A O 1
ATOM 627 N N . VAL A 1 74 ? 13.606 4.248 -2.829 1.00 94.50 74 VAL A N 1
ATOM 628 C CA . VAL A 1 74 ? 12.463 4.331 -1.907 1.00 94.50 74 VAL A CA 1
ATOM 629 C C . VAL A 1 74 ? 12.433 3.130 -0.956 1.00 94.50 74 VAL A C 1
ATOM 631 O O . VAL A 1 74 ? 12.170 3.304 0.237 1.00 94.50 74 VAL A O 1
ATOM 634 N N . PHE A 1 75 ? 12.762 1.928 -1.435 1.00 92.81 75 PHE A N 1
ATOM 635 C CA . PHE A 1 75 ? 12.844 0.724 -0.604 1.00 92.81 75 PHE A CA 1
ATOM 636 C C . PHE A 1 75 ? 13.919 0.828 0.481 1.00 92.81 75 PHE A C 1
ATOM 638 O O . PHE A 1 75 ? 13.640 0.606 1.659 1.00 92.81 75 PHE A O 1
ATOM 645 N N . ILE A 1 76 ? 15.130 1.239 0.106 1.00 93.50 76 ILE A N 1
ATOM 646 C CA . ILE A 1 76 ? 16.235 1.491 1.035 1.00 93.50 76 ILE A CA 1
ATOM 647 C C . ILE A 1 76 ? 15.823 2.549 2.061 1.00 93.50 76 ILE A C 1
ATOM 649 O O . ILE A 1 76 ? 16.034 2.378 3.263 1.00 93.50 76 ILE A O 1
ATOM 653 N N . ARG A 1 77 ? 15.162 3.625 1.620 1.00 94.12 77 ARG A N 1
ATOM 654 C CA . ARG A 1 77 ? 14.653 4.650 2.534 1.00 94.12 77 ARG A CA 1
ATOM 655 C C . ARG A 1 77 ? 13.660 4.073 3.547 1.00 94.12 77 ARG A C 1
ATOM 657 O O . ARG A 1 77 ? 13.735 4.444 4.717 1.00 94.12 77 ARG A O 1
ATOM 664 N N . CYS A 1 78 ? 12.762 3.181 3.133 1.00 93.44 78 CYS A N 1
ATOM 665 C CA . CYS A 1 78 ? 11.823 2.503 4.033 1.00 93.44 78 CYS A CA 1
ATOM 666 C C . CYS A 1 78 ? 12.542 1.625 5.067 1.00 93.44 78 CYS A C 1
ATOM 668 O O . CYS A 1 78 ? 12.213 1.702 6.251 1.00 93.44 78 CYS A O 1
ATOM 670 N N . LEU A 1 79 ? 13.562 0.864 4.650 1.00 92.44 79 LEU A N 1
ATOM 671 C CA . LEU A 1 79 ? 14.405 0.084 5.564 1.00 92.44 79 LEU A CA 1
ATOM 672 C C . LEU A 1 79 ? 15.062 0.974 6.618 1.00 92.44 79 LEU A C 1
ATOM 674 O O . LEU A 1 79 ? 14.974 0.676 7.805 1.00 92.44 79 LEU A O 1
ATOM 678 N N . PHE A 1 80 ? 15.643 2.105 6.209 1.00 92.19 80 PHE A N 1
ATOM 679 C CA . PHE A 1 80 ? 16.226 3.065 7.149 1.00 92.19 80 PHE A CA 1
ATOM 680 C C . PHE A 1 80 ? 15.195 3.647 8.121 1.00 92.19 80 PHE A C 1
ATOM 682 O O . PHE A 1 80 ? 15.508 3.852 9.292 1.00 92.19 80 PHE A O 1
ATOM 689 N N . LEU A 1 81 ? 13.967 3.927 7.668 1.00 92.06 81 LEU A N 1
ATOM 690 C CA . LEU A 1 81 ? 12.905 4.419 8.550 1.00 92.06 81 LEU A CA 1
ATOM 691 C C . LEU A 1 81 ? 12.534 3.391 9.622 1.00 92.06 81 LEU A C 1
ATOM 693 O O . LEU A 1 81 ? 12.428 3.760 10.791 1.00 92.06 81 LEU A O 1
ATOM 697 N N . LEU A 1 82 ? 12.366 2.124 9.237 1.00 91.50 82 LEU A N 1
ATOM 698 C CA . LEU A 1 82 ? 12.050 1.040 10.168 1.00 91.50 82 LEU A CA 1
ATOM 699 C C . LEU A 1 82 ? 13.207 0.747 11.125 1.00 91.50 82 LEU A C 1
ATOM 701 O O . LEU A 1 82 ? 12.981 0.641 12.327 1.00 91.50 82 LEU A O 1
ATOM 705 N N . PHE A 1 83 ? 14.439 0.687 10.616 1.00 90.56 83 PHE A N 1
ATOM 706 C CA . PHE A 1 83 ? 15.634 0.467 11.429 1.00 90.56 83 PHE A CA 1
ATOM 707 C C . PHE A 1 83 ? 15.795 1.564 12.491 1.00 90.56 83 PHE A C 1
ATOM 709 O O . PHE A 1 83 ? 15.889 1.279 13.681 1.00 90.56 83 PHE A O 1
ATOM 716 N N . ASN A 1 84 ? 15.697 2.834 12.086 1.00 89.50 84 ASN A N 1
ATOM 717 C CA . ASN A 1 84 ? 15.776 3.960 13.017 1.00 89.50 84 ASN A CA 1
ATOM 718 C C . ASN A 1 84 ? 14.605 4.001 14.006 1.00 89.50 84 ASN A C 1
ATOM 720 O O . ASN A 1 84 ? 14.744 4.541 15.101 1.00 89.50 84 ASN A O 1
ATOM 724 N N . ALA A 1 85 ? 13.428 3.498 13.623 1.00 88.25 85 ALA A N 1
ATOM 725 C CA . ALA A 1 85 ? 12.290 3.399 14.527 1.00 88.25 85 ALA A CA 1
ATOM 726 C C . ALA A 1 85 ? 12.484 2.294 15.570 1.00 88.25 85 ALA A C 1
ATOM 728 O O . ALA A 1 85 ? 12.108 2.492 16.723 1.00 88.25 85 ALA A O 1
ATOM 729 N N . PHE A 1 86 ? 13.101 1.175 15.187 1.00 83.81 86 PHE A N 1
ATOM 730 C CA . PHE A 1 86 ? 13.396 0.061 16.084 1.00 83.81 86 PHE A CA 1
ATOM 731 C C . PHE A 1 86 ? 14.327 0.471 17.235 1.00 83.81 86 PHE A C 1
ATOM 733 O O . PHE A 1 86 ? 14.112 0.069 18.375 1.00 83.81 86 PHE A O 1
ATOM 740 N N . SER A 1 87 ? 15.300 1.348 16.970 1.00 77.12 87 SER A N 1
ATOM 741 C CA . SER A 1 87 ? 16.246 1.853 17.978 1.00 77.12 87 SER A CA 1
ATOM 742 C C . SER A 1 87 ? 15.665 2.894 18.949 1.00 77.12 87 SER A C 1
ATOM 744 O O . SER A 1 87 ? 16.377 3.363 19.833 1.00 77.12 87 SER A O 1
ATOM 746 N N . LYS A 1 88 ? 14.398 3.309 18.811 1.00 79.69 88 LYS A N 1
ATOM 747 C CA . LYS A 1 88 ? 13.802 4.315 19.706 1.00 79.69 88 LYS A CA 1
ATOM 748 C C . LYS A 1 88 ? 13.253 3.671 20.972 1.00 79.69 88 LYS A C 1
ATOM 750 O O . LYS A 1 88 ? 12.256 2.953 20.941 1.00 79.69 88 LYS A O 1
ATOM 755 N N . GLU A 1 89 ? 13.826 4.041 22.114 1.00 62.47 89 GLU A N 1
ATOM 756 C CA . GLU A 1 89 ? 13.460 3.443 23.402 1.00 62.47 89 GLU A CA 1
ATOM 757 C C . GLU A 1 89 ? 12.041 3.780 23.890 1.00 62.47 89 GLU A C 1
ATOM 759 O O . GLU A 1 89 ? 11.451 3.036 24.669 1.00 62.47 89 GLU A O 1
ATOM 764 N N . LYS A 1 90 ? 11.448 4.868 23.395 1.00 75.00 90 LYS A N 1
ATOM 765 C CA . LYS A 1 90 ? 10.168 5.399 23.893 1.00 75.00 90 LYS A CA 1
ATOM 766 C C . LYS A 1 90 ? 8.926 4.608 23.461 1.00 75.00 90 LYS A C 1
ATOM 768 O O . LYS A 1 90 ? 7.819 4.986 23.835 1.00 75.00 90 LYS A O 1
ATOM 773 N N . PHE A 1 91 ? 9.068 3.568 22.640 1.00 79.19 91 PHE A N 1
ATOM 774 C CA . PHE A 1 91 ? 7.917 2.826 22.132 1.00 79.19 91 PHE A CA 1
ATOM 775 C C . PHE A 1 91 ? 7.466 1.695 23.069 1.00 79.19 91 PHE A C 1
ATOM 777 O O . PHE A 1 91 ? 8.327 0.954 23.556 1.00 79.19 91 PHE A O 1
ATOM 784 N N . PRO A 1 92 ? 6.140 1.505 23.251 1.00 80.69 92 PRO A N 1
ATOM 785 C CA . PRO A 1 92 ? 5.584 0.349 23.954 1.00 80.69 92 PRO A CA 1
ATOM 786 C C . PRO A 1 92 ? 6.052 -0.976 23.341 1.00 80.69 92 PRO A C 1
ATOM 788 O O . PRO A 1 92 ? 6.264 -1.060 22.128 1.00 80.69 92 PRO A O 1
ATOM 791 N N . THR A 1 93 ? 6.138 -2.033 24.151 1.00 82.88 93 THR A N 1
ATOM 792 C CA . THR A 1 93 ? 6.622 -3.363 23.732 1.00 82.88 93 THR A CA 1
ATOM 793 C C . THR A 1 93 ? 5.887 -3.901 22.501 1.00 82.88 93 THR A C 1
ATOM 795 O O . THR A 1 93 ? 6.525 -4.352 21.552 1.00 82.88 93 THR A O 1
ATOM 798 N N . ILE A 1 94 ? 4.556 -3.766 22.456 1.00 84.56 94 ILE A N 1
ATOM 799 C CA . ILE A 1 94 ? 3.732 -4.203 21.314 1.00 84.56 94 ILE A CA 1
ATOM 800 C C . ILE A 1 94 ? 4.148 -3.487 20.022 1.00 84.56 94 ILE A C 1
ATOM 802 O O . ILE A 1 94 ? 4.273 -4.118 18.976 1.00 84.56 94 ILE A O 1
ATOM 806 N N . PHE A 1 95 ? 4.414 -2.181 20.086 1.00 85.56 95 PHE A N 1
ATOM 807 C CA . PHE A 1 95 ? 4.806 -1.396 18.915 1.00 85.56 95 PHE A CA 1
ATOM 808 C C . PHE A 1 95 ? 6.200 -1.782 18.400 1.00 85.56 95 PHE A C 1
ATOM 810 O O . PHE A 1 95 ? 6.443 -1.788 17.195 1.00 85.56 95 PHE A O 1
ATOM 817 N N . ARG A 1 96 ? 7.118 -2.163 19.296 1.00 86.94 96 ARG A N 1
ATOM 818 C CA . ARG A 1 96 ? 8.435 -2.683 18.896 1.00 86.94 96 ARG A CA 1
ATOM 819 C C . ARG A 1 96 ? 8.321 -4.020 18.166 1.00 86.94 96 ARG A C 1
ATOM 821 O O . ARG A 1 96 ? 8.973 -4.197 17.139 1.00 86.94 96 ARG A O 1
ATOM 828 N N . GLU A 1 97 ? 7.460 -4.920 18.643 1.00 90.25 97 GLU A N 1
ATOM 829 C CA . GLU A 1 97 ? 7.173 -6.176 17.940 1.00 90.25 97 GLU A CA 1
ATOM 830 C C . GLU A 1 97 ? 6.553 -5.907 16.562 1.00 90.25 97 GLU A C 1
ATOM 832 O O . GLU A 1 97 ? 7.015 -6.461 15.567 1.00 90.25 97 GLU A O 1
ATOM 837 N N . GLN A 1 98 ? 5.594 -4.980 16.455 1.00 91.56 98 GLN A N 1
ATOM 838 C CA . GLN A 1 98 ? 5.041 -4.563 15.160 1.00 91.56 98 GLN A CA 1
ATOM 839 C C . GLN A 1 98 ? 6.134 -4.090 14.186 1.00 91.56 98 GLN A C 1
ATOM 841 O O . GLN A 1 98 ? 6.163 -4.543 13.043 1.00 91.56 98 GLN A O 1
ATOM 846 N N . ILE A 1 99 ? 7.060 -3.226 14.627 1.00 92.38 99 ILE A N 1
ATOM 847 C CA . ILE A 1 99 ? 8.191 -2.772 13.796 1.00 92.38 99 ILE A CA 1
ATOM 848 C C . ILE A 1 99 ? 9.072 -3.951 13.377 1.00 92.38 99 ILE A C 1
ATOM 850 O O . ILE A 1 99 ? 9.465 -4.027 12.215 1.00 92.38 99 ILE A O 1
ATOM 854 N N . LYS A 1 100 ? 9.380 -4.872 14.295 1.00 92.38 100 LYS A N 1
ATOM 855 C CA . LYS A 1 100 ? 10.218 -6.047 14.023 1.00 92.38 100 LYS A CA 1
ATOM 856 C C . LYS A 1 100 ? 9.614 -6.934 12.937 1.00 92.38 100 LYS A C 1
ATOM 858 O O . LYS A 1 100 ? 10.311 -7.284 11.986 1.00 92.38 100 LYS A O 1
ATOM 863 N N . TYR A 1 101 ? 8.328 -7.267 13.037 1.00 94.56 101 TYR A N 1
ATOM 864 C CA . TYR A 1 101 ? 7.674 -8.079 12.010 1.00 94.56 101 TYR A CA 1
ATOM 865 C C . TYR A 1 101 ? 7.456 -7.313 10.705 1.00 94.56 101 TYR A C 1
ATOM 867 O O . TYR A 1 101 ? 7.605 -7.905 9.641 1.00 94.56 101 TYR A O 1
ATOM 875 N N . LEU A 1 102 ? 7.189 -6.002 10.747 1.00 94.50 102 LEU A N 1
ATOM 876 C CA . LEU A 1 102 ? 7.171 -5.165 9.542 1.00 94.50 102 LEU A CA 1
ATOM 877 C C . LEU A 1 102 ? 8.529 -5.158 8.833 1.00 94.50 102 LEU A C 1
ATOM 879 O O . LEU A 1 102 ? 8.584 -5.269 7.611 1.00 94.50 102 LEU A O 1
ATOM 883 N N . PHE A 1 103 ? 9.621 -5.054 9.589 1.00 94.06 103 PHE A N 1
ATOM 884 C CA . PHE A 1 103 ? 10.978 -5.111 9.058 1.00 94.06 103 PHE A CA 1
ATOM 885 C C . PHE A 1 103 ? 11.275 -6.476 8.438 1.00 94.06 103 PHE A C 1
ATOM 887 O O . PHE A 1 103 ? 11.743 -6.536 7.303 1.00 94.06 103 PHE A O 1
ATOM 894 N N . LEU A 1 104 ? 10.924 -7.566 9.129 1.00 94.88 104 LEU A N 1
ATOM 895 C CA . LEU A 1 104 ? 11.054 -8.924 8.601 1.00 94.88 104 LEU A CA 1
ATOM 896 C C . LEU A 1 104 ? 10.230 -9.117 7.321 1.00 94.88 104 LEU A C 1
ATOM 898 O O . LEU A 1 104 ? 10.754 -9.610 6.327 1.00 94.88 104 LEU A O 1
ATOM 902 N N . ALA A 1 105 ? 8.967 -8.684 7.317 1.00 94.94 105 ALA A N 1
ATOM 903 C CA . ALA A 1 105 ? 8.115 -8.732 6.135 1.00 94.94 105 ALA A CA 1
ATOM 904 C C . ALA A 1 105 ? 8.775 -7.976 4.978 1.00 94.94 105 ALA A C 1
ATOM 906 O O . ALA A 1 105 ? 8.852 -8.487 3.863 1.00 94.94 105 ALA A O 1
ATOM 907 N N . PHE A 1 106 ? 9.285 -6.771 5.238 1.00 93.44 106 PHE A N 1
ATOM 908 C CA . PHE A 1 106 ? 9.928 -5.953 4.220 1.00 93.44 106 PHE A CA 1
ATOM 909 C C . PHE A 1 106 ? 11.201 -6.603 3.665 1.00 93.44 106 PHE A C 1
ATOM 911 O O . PHE A 1 106 ? 11.399 -6.572 2.455 1.00 93.44 106 PHE A O 1
ATOM 918 N N . LEU A 1 107 ? 12.019 -7.244 4.509 1.00 93.50 107 LEU A N 1
ATOM 919 C CA . LEU A 1 107 ? 13.169 -8.043 4.070 1.00 93.50 107 LEU A CA 1
ATOM 920 C C . LEU A 1 107 ? 12.760 -9.241 3.212 1.00 93.50 107 LEU A C 1
ATOM 922 O O . LEU A 1 107 ? 13.461 -9.578 2.270 1.00 93.50 107 LEU A O 1
ATOM 926 N N . VAL A 1 108 ? 11.629 -9.884 3.498 1.00 95.44 108 VAL A N 1
ATOM 927 C CA . VAL A 1 108 ? 11.118 -10.948 2.625 1.00 95.44 108 VAL A CA 1
ATOM 928 C C . VAL A 1 108 ? 10.646 -10.363 1.291 1.00 95.44 108 VAL A C 1
ATOM 930 O O . VAL A 1 108 ? 10.937 -10.919 0.237 1.00 95.44 108 VAL A O 1
ATOM 933 N N . ALA A 1 109 ? 9.989 -9.202 1.306 1.00 93.25 109 ALA A N 1
ATOM 934 C CA . ALA A 1 109 ? 9.509 -8.540 0.096 1.00 93.25 109 ALA A CA 1
ATOM 935 C C . ALA A 1 109 ? 10.636 -8.081 -0.852 1.00 93.25 109 ALA A C 1
ATOM 937 O O . ALA A 1 109 ? 10.398 -7.991 -2.058 1.00 93.25 109 ALA A O 1
ATOM 938 N N . THR A 1 110 ? 11.858 -7.812 -0.364 1.00 91.00 110 THR A N 1
ATOM 939 C CA . THR A 1 110 ? 12.982 -7.400 -1.232 1.00 91.00 110 THR A CA 1
ATOM 940 C C . THR A 1 110 ? 13.384 -8.481 -2.230 1.00 91.00 110 THR A C 1
ATOM 942 O O . THR A 1 110 ? 13.828 -8.141 -3.325 1.00 91.00 110 THR A O 1
ATOM 945 N N . PHE A 1 111 ? 13.153 -9.764 -1.930 1.00 93.25 111 PHE A N 1
ATOM 946 C CA . PHE A 1 111 ? 13.371 -10.855 -2.887 1.00 93.25 111 PHE A CA 1
ATOM 947 C C . PHE A 1 111 ? 12.484 -10.734 -4.139 1.00 93.25 111 PHE A C 1
ATOM 949 O O . PHE A 1 111 ? 12.831 -11.269 -5.190 1.00 93.25 111 PHE A O 1
ATOM 956 N N . GLY A 1 112 ? 11.402 -9.946 -4.084 1.00 92.31 112 GLY A N 1
ATOM 957 C CA . GLY A 1 112 ? 10.592 -9.580 -5.248 1.00 92.31 112 GLY A CA 1
ATOM 958 C C . GLY A 1 112 ? 11.346 -8.783 -6.321 1.00 92.31 112 GLY A C 1
ATOM 959 O O . GLY A 1 112 ? 10.858 -8.654 -7.442 1.00 92.31 112 GLY A O 1
ATOM 960 N N . ILE A 1 113 ? 12.557 -8.288 -6.029 1.00 91.25 113 ILE A N 1
ATOM 961 C CA . ILE A 1 113 ? 13.413 -7.623 -7.020 1.00 91.25 113 ILE A CA 1
ATOM 962 C C . ILE A 1 113 ? 13.763 -8.535 -8.209 1.00 91.25 113 ILE A C 1
ATOM 964 O O . ILE A 1 113 ? 14.051 -8.041 -9.300 1.00 91.25 113 ILE A O 1
ATOM 968 N N . VAL A 1 114 ? 13.670 -9.859 -8.036 1.00 93.50 114 VAL A N 1
ATOM 969 C CA . VAL A 1 114 ? 13.886 -10.841 -9.106 1.00 93.50 114 VAL A CA 1
ATOM 970 C C . VAL A 1 114 ? 12.987 -10.595 -10.327 1.00 93.50 114 VAL A C 1
ATOM 972 O O . VAL A 1 114 ? 13.443 -10.718 -11.463 1.00 93.50 114 VAL A O 1
ATOM 975 N N . ASP A 1 115 ? 11.758 -10.104 -10.124 1.00 92.81 115 ASP A N 1
ATOM 976 C CA . ASP A 1 115 ? 10.790 -9.822 -11.199 1.00 92.81 115 ASP A CA 1
ATOM 977 C C . ASP A 1 115 ? 11.210 -8.658 -12.109 1.00 92.81 115 ASP A C 1
ATOM 979 O O . ASP A 1 115 ? 10.607 -8.413 -13.166 1.00 92.81 115 ASP A O 1
ATOM 983 N N . TYR A 1 116 ? 12.217 -7.892 -11.690 1.00 92.06 116 TYR A N 1
ATOM 984 C CA . TYR A 1 116 ? 12.806 -6.812 -12.469 1.00 92.06 116 TYR A CA 1
ATOM 985 C C . TYR A 1 116 ? 13.936 -7.316 -13.362 1.00 92.06 116 TYR A C 1
ATOM 987 O O . TYR A 1 116 ? 14.119 -6.758 -14.439 1.00 92.06 116 TYR A O 1
ATOM 995 N N . VAL A 1 117 ? 14.640 -8.383 -12.968 1.00 94.12 117 VAL A N 1
ATOM 996 C CA . VAL A 1 117 ? 15.811 -8.922 -13.680 1.00 94.12 117 VAL A CA 1
ATOM 997 C C . VAL A 1 117 ? 15.441 -9.378 -15.089 1.00 94.12 117 VAL A C 1
ATOM 999 O O . VAL A 1 117 ? 16.097 -8.990 -16.055 1.00 94.12 117 VAL A O 1
ATOM 1002 N N . ALA A 1 118 ? 14.325 -10.097 -15.232 1.00 92.88 118 ALA A N 1
ATOM 1003 C CA . ALA A 1 118 ? 13.831 -10.534 -16.537 1.00 92.88 118 ALA A CA 1
ATOM 1004 C C . ALA A 1 118 ? 13.537 -9.366 -17.501 1.00 92.88 118 ALA A C 1
ATOM 1006 O O . ALA A 1 118 ? 13.691 -9.497 -18.713 1.00 92.88 118 ALA A O 1
ATOM 1007 N N . LYS A 1 119 ? 13.213 -8.171 -16.989 1.00 93.75 119 LYS A N 1
ATOM 1008 C CA . LYS A 1 119 ? 12.967 -6.980 -17.826 1.00 93.75 119 LYS A CA 1
ATOM 1009 C C . LYS A 1 119 ? 14.255 -6.362 -18.364 1.00 93.75 119 LYS A C 1
ATOM 1011 O O . LYS A 1 119 ? 14.180 -5.523 -19.252 1.00 93.75 119 LYS A O 1
ATOM 1016 N N . PHE A 1 120 ? 15.422 -6.787 -17.887 1.00 94.62 120 PHE A N 1
ATOM 1017 C CA . PHE A 1 120 ? 16.717 -6.425 -18.467 1.00 94.62 120 PHE A CA 1
ATOM 1018 C C . PHE A 1 120 ? 17.184 -7.407 -19.549 1.00 94.62 120 PHE A C 1
ATOM 1020 O O . PHE A 1 120 ? 18.247 -7.197 -20.127 1.00 94.62 120 PHE A O 1
ATOM 1027 N N . GLY A 1 121 ? 16.398 -8.443 -19.870 1.00 92.62 121 GLY A N 1
ATOM 1028 C CA . GLY A 1 121 ? 16.763 -9.439 -20.882 1.00 92.62 121 GLY A CA 1
ATOM 1029 C C . GLY A 1 121 ? 17.453 -10.682 -20.366 1.00 92.62 121 GLY A C 1
ATOM 1030 O O . GLY A 1 121 ? 17.918 -11.492 -21.161 1.00 92.62 121 GLY A O 1
ATOM 1031 N N . ILE A 1 122 ? 17.580 -10.802 -19.051 1.00 93.38 122 ILE A N 1
ATOM 1032 C CA . ILE A 1 122 ? 18.255 -11.921 -18.412 1.00 93.38 122 ILE A CA 1
ATOM 1033 C C . ILE A 1 122 ? 17.203 -12.995 -18.154 1.00 93.38 122 ILE A C 1
ATOM 1035 O O . ILE A 1 122 ? 16.187 -12.720 -17.521 1.00 93.38 122 ILE A O 1
ATOM 1039 N N . ALA A 1 123 ? 17.445 -14.219 -18.620 1.00 93.94 123 ALA A N 1
ATOM 1040 C CA . ALA A 1 123 ? 16.509 -15.334 -18.497 1.00 93.94 123 ALA A CA 1
ATOM 1041 C C . ALA A 1 123 ? 16.462 -15.928 -17.069 1.00 93.94 123 ALA A C 1
ATOM 1043 O O . ALA A 1 123 ? 16.713 -17.112 -16.864 1.00 93.94 123 ALA A O 1
ATOM 1044 N N . LEU A 1 124 ? 16.136 -15.098 -16.074 1.00 94.50 124 LEU A N 1
ATOM 1045 C CA . LEU A 1 124 ? 15.896 -15.495 -14.689 1.00 94.50 124 LEU A CA 1
ATOM 1046 C C . LEU A 1 124 ? 14.389 -15.539 -14.411 1.00 94.50 124 LEU A C 1
ATOM 1048 O O . LEU A 1 124 ? 13.697 -14.541 -14.608 1.00 94.50 124 LEU A O 1
ATOM 1052 N N . TYR A 1 125 ? 13.894 -16.685 -13.940 1.00 94.56 125 TYR A N 1
ATOM 1053 C CA . TYR A 1 125 ? 12.469 -16.881 -13.672 1.00 94.56 125 TYR A CA 1
ATOM 1054 C C . TYR A 1 125 ? 11.948 -15.881 -12.614 1.00 94.56 125 TYR A C 1
ATOM 1056 O O . TYR A 1 125 ? 12.529 -15.800 -11.527 1.00 94.56 125 TYR A O 1
ATOM 1064 N N . PRO A 1 126 ? 10.867 -15.125 -12.892 1.00 94.19 126 PRO A N 1
ATOM 1065 C CA . PRO A 1 126 ? 10.329 -14.116 -11.983 1.00 94.19 126 PRO A CA 1
ATOM 1066 C C . PRO A 1 126 ? 9.483 -14.763 -10.873 1.00 94.19 126 PRO A C 1
ATOM 1068 O O . PRO A 1 126 ? 8.262 -14.884 -10.975 1.00 94.19 126 PRO A O 1
ATOM 1071 N N . PHE A 1 127 ? 10.137 -15.216 -9.801 1.00 95.12 127 PHE A N 1
ATOM 1072 C CA . PHE A 1 127 ? 9.471 -15.821 -8.637 1.00 95.12 127 PHE A CA 1
ATOM 1073 C C . PHE A 1 127 ? 9.116 -14.821 -7.523 1.00 95.12 127 PHE A C 1
ATOM 1075 O O . PHE A 1 127 ? 8.882 -15.217 -6.379 1.00 95.12 127 PHE A O 1
ATOM 1082 N N . GLY A 1 128 ? 9.038 -13.521 -7.818 1.00 93.62 128 GLY A N 1
ATOM 1083 C CA . GLY A 1 128 ? 8.757 -12.481 -6.827 1.00 93.62 128 GLY A CA 1
ATOM 1084 C C . GLY A 1 128 ? 7.391 -12.613 -6.149 1.00 93.62 128 GLY A C 1
ATOM 1085 O O . GLY A 1 128 ? 7.206 -12.136 -5.029 1.00 93.62 128 GLY A O 1
ATOM 1086 N N . TYR A 1 129 ? 6.455 -13.350 -6.749 1.00 93.00 129 TYR A N 1
ATOM 1087 C CA . TYR A 1 129 ? 5.191 -13.712 -6.108 1.00 93.00 129 TYR A CA 1
ATOM 1088 C C . TYR A 1 129 ? 5.380 -14.546 -4.826 1.00 93.00 129 TYR A C 1
ATOM 1090 O O . TYR A 1 129 ? 4.587 -14.401 -3.899 1.00 93.00 129 TYR A O 1
ATOM 1098 N N . LEU A 1 130 ? 6.434 -15.368 -4.716 1.00 96.75 130 LEU A N 1
ATOM 1099 C CA . LEU A 1 130 ? 6.735 -16.117 -3.486 1.00 96.75 130 LEU A CA 1
ATOM 1100 C C . LEU A 1 130 ? 7.145 -15.176 -2.349 1.00 96.75 130 LEU A C 1
ATOM 1102 O O . LEU A 1 130 ? 6.685 -15.322 -1.217 1.00 96.75 130 LEU A O 1
ATOM 1106 N N . ALA A 1 131 ? 7.956 -14.165 -2.668 1.00 95.50 131 ALA A N 1
ATOM 1107 C CA . ALA A 1 131 ? 8.315 -13.102 -1.737 1.00 95.50 131 ALA A CA 1
ATOM 1108 C C . ALA A 1 131 ? 7.080 -12.297 -1.301 1.00 95.50 131 ALA A C 1
ATOM 1110 O O . ALA A 1 131 ? 6.910 -12.008 -0.117 1.00 95.50 131 ALA A O 1
ATOM 1111 N N . ALA A 1 132 ? 6.177 -11.990 -2.238 1.00 93.56 132 ALA A N 1
ATOM 1112 C CA . ALA A 1 132 ? 4.914 -11.327 -1.930 1.00 93.56 132 ALA A CA 1
ATOM 1113 C C . ALA A 1 132 ? 4.025 -12.177 -1.005 1.00 93.56 132 ALA A C 1
ATOM 1115 O O . ALA A 1 132 ? 3.484 -11.647 -0.038 1.00 93.56 132 ALA A O 1
ATOM 1116 N N . LEU A 1 133 ? 3.915 -13.489 -1.241 1.00 96.38 133 LEU A N 1
ATOM 1117 C CA . LEU A 1 133 ? 3.183 -14.403 -0.357 1.00 96.38 133 LEU A CA 1
ATOM 1118 C C . LEU A 1 133 ? 3.789 -14.434 1.049 1.00 96.38 133 LEU A C 1
ATOM 1120 O O . LEU A 1 133 ? 3.061 -14.293 2.029 1.00 96.38 133 LEU A O 1
ATOM 1124 N N . GLY A 1 134 ? 5.115 -14.550 1.159 1.00 97.12 134 GLY A N 1
ATOM 1125 C CA . GLY A 1 134 ? 5.808 -14.491 2.447 1.00 97.12 134 GLY A CA 1
ATOM 1126 C C . GLY A 1 134 ? 5.542 -13.179 3.192 1.00 97.12 134 GLY A C 1
ATOM 1127 O O . GLY A 1 134 ? 5.207 -13.196 4.377 1.00 97.12 134 GLY A O 1
ATOM 1128 N N . TRP A 1 135 ? 5.598 -12.045 2.486 1.00 95.50 135 TRP A N 1
ATOM 1129 C CA . TRP A 1 135 ? 5.225 -10.739 3.036 1.00 95.50 135 TRP A CA 1
ATOM 1130 C C . TRP A 1 135 ? 3.771 -10.721 3.533 1.00 95.50 135 TRP A C 1
ATOM 1132 O O . TRP A 1 135 ? 3.531 -10.300 4.665 1.00 95.50 135 TRP A O 1
ATOM 1142 N N . ILE A 1 136 ? 2.813 -11.236 2.749 1.00 94.44 136 ILE A N 1
ATOM 1143 C CA . ILE A 1 136 ? 1.393 -11.315 3.136 1.00 94.44 136 ILE A CA 1
ATOM 1144 C C . ILE A 1 136 ? 1.225 -12.109 4.434 1.00 94.44 136 ILE A C 1
ATOM 1146 O O . ILE A 1 136 ? 0.550 -11.630 5.344 1.00 94.44 136 ILE A O 1
ATOM 1150 N N . PHE A 1 137 ? 1.846 -13.286 4.554 1.00 96.75 137 PHE A N 1
ATOM 1151 C CA . PHE A 1 137 ? 1.729 -14.114 5.758 1.00 96.75 137 PHE A CA 1
ATOM 1152 C C . PHE A 1 137 ? 2.271 -13.410 7.003 1.00 96.75 137 PHE A C 1
ATOM 1154 O O . PHE A 1 137 ? 1.614 -13.417 8.045 1.00 96.75 137 PHE A O 1
ATOM 1161 N N . ILE A 1 138 ? 3.431 -12.757 6.901 1.00 96.38 138 ILE A N 1
ATOM 1162 C CA . ILE A 1 138 ? 4.030 -12.046 8.038 1.00 96.38 138 ILE A CA 1
ATOM 1163 C C . ILE A 1 138 ? 3.171 -10.839 8.430 1.00 96.38 138 ILE A C 1
ATOM 1165 O O . ILE A 1 138 ? 2.912 -10.622 9.616 1.00 96.38 138 ILE A O 1
ATOM 1169 N N . ILE A 1 139 ? 2.672 -10.069 7.458 1.00 93.38 139 ILE A N 1
ATOM 1170 C CA . ILE A 1 139 ? 1.769 -8.942 7.725 1.00 93.38 139 ILE A CA 1
ATOM 1171 C C . ILE A 1 139 ? 0.466 -9.424 8.364 1.00 93.38 139 ILE A C 1
ATOM 1173 O O . ILE A 1 139 ? 0.057 -8.864 9.379 1.00 93.38 139 ILE A O 1
ATOM 1177 N N . ALA A 1 140 ? -0.157 -10.479 7.834 1.00 91.00 140 ALA A N 1
ATOM 1178 C CA . ALA A 1 140 ? -1.379 -11.057 8.388 1.00 91.00 140 ALA A CA 1
ATOM 1179 C C . ALA A 1 140 ? -1.172 -11.528 9.834 1.00 91.00 140 ALA A C 1
ATOM 1181 O O . ALA A 1 140 ? -1.962 -11.189 10.716 1.00 91.00 140 ALA A O 1
ATOM 1182 N N . TYR A 1 141 ? -0.063 -12.222 10.103 1.00 93.19 141 TYR A N 1
ATOM 1183 C CA . TYR A 1 141 ? 0.329 -12.597 11.458 1.00 93.19 141 TYR A CA 1
ATOM 1184 C C . TYR A 1 141 ? 0.480 -11.369 12.367 1.00 93.19 141 TYR A C 1
ATOM 1186 O O . TYR A 1 141 ? -0.054 -11.351 13.472 1.00 93.19 141 TYR A O 1
ATOM 1194 N N . THR A 1 142 ? 1.136 -10.306 11.897 1.00 91.69 142 THR A N 1
ATOM 1195 C CA . THR A 1 142 ? 1.345 -9.078 12.686 1.00 91.69 142 THR A CA 1
ATOM 1196 C C . THR A 1 142 ? 0.032 -8.342 12.962 1.00 91.69 142 THR A C 1
ATOM 1198 O O . THR A 1 142 ? -0.164 -7.805 14.052 1.00 91.69 142 THR A O 1
ATOM 1201 N N . ILE A 1 143 ? -0.897 -8.341 12.004 1.00 87.94 143 ILE A N 1
ATOM 1202 C CA . ILE A 1 143 ? -2.247 -7.791 12.169 1.00 87.94 143 ILE A CA 1
ATOM 1203 C C . ILE A 1 143 ? -3.003 -8.551 13.261 1.00 87.94 143 ILE A C 1
ATOM 1205 O O . ILE A 1 143 ? -3.555 -7.918 14.155 1.00 87.94 143 ILE A O 1
ATOM 1209 N N . VAL A 1 144 ? -3.009 -9.885 13.207 1.00 86.62 144 VAL A N 1
ATOM 1210 C CA . VAL A 1 144 ? -3.786 -10.719 14.135 1.00 86.62 144 VAL A CA 1
ATOM 1211 C C . VAL A 1 144 ? -3.146 -10.774 15.521 1.00 86.62 144 VAL A C 1
ATOM 1213 O O . VAL A 1 144 ? -3.828 -10.578 16.520 1.00 86.62 144 VAL A O 1
ATOM 1216 N N . LYS A 1 145 ? -1.837 -11.034 15.599 1.00 87.62 145 LYS A N 1
ATOM 1217 C CA . LYS A 1 145 ? -1.129 -11.273 16.865 1.00 87.62 145 LYS A CA 1
ATOM 1218 C C . LYS A 1 145 ? -0.702 -9.991 17.570 1.00 87.62 145 LYS A C 1
ATOM 1220 O O . LYS A 1 145 ? -0.685 -9.952 18.797 1.00 87.62 145 LYS A O 1
ATOM 1225 N N . HIS A 1 146 ? -0.311 -8.974 16.805 1.00 86.50 146 HIS A N 1
ATOM 1226 C CA . HIS A 1 146 ? 0.268 -7.740 17.336 1.00 86.50 146 HIS A CA 1
ATOM 1227 C C . HIS A 1 146 ? -0.618 -6.515 17.099 1.00 86.50 146 HIS A C 1
ATOM 1229 O O . HIS A 1 146 ? -0.178 -5.407 17.392 1.00 86.50 146 HIS A O 1
ATOM 1235 N N . HIS A 1 147 ? -1.845 -6.684 16.591 1.00 83.12 147 HIS A N 1
ATOM 1236 C CA . HIS A 1 147 ? -2.811 -5.601 16.358 1.00 83.12 147 HIS A CA 1
ATOM 1237 C C . HIS A 1 147 ? -2.213 -4.422 15.560 1.00 83.12 147 HIS A C 1
ATOM 1239 O O . HIS A 1 147 ? -2.444 -3.258 15.886 1.00 83.12 147 HIS A O 1
ATOM 1245 N N . LEU A 1 148 ? -1.393 -4.734 14.539 1.00 80.06 148 LEU A N 1
ATOM 1246 C CA . LEU A 1 148 ? -0.605 -3.778 13.735 1.00 80.06 148 LEU A CA 1
ATOM 1247 C C . LEU A 1 148 ? -1.408 -2.571 13.237 1.00 80.06 148 LEU A C 1
ATOM 1249 O O . LEU A 1 148 ? -0.962 -1.427 13.260 1.00 80.06 148 LEU A O 1
ATOM 1253 N N . LEU A 1 149 ? -2.593 -2.872 12.738 1.00 68.69 149 LEU A N 1
ATOM 1254 C CA . LEU A 1 149 ? -3.641 -1.924 12.442 1.00 68.69 149 LEU A CA 1
ATOM 1255 C C . LEU A 1 149 ? -4.677 -2.211 13.514 1.00 68.69 149 LEU A C 1
ATOM 1257 O O . LEU A 1 149 ? -4.936 -3.385 13.779 1.00 68.69 149 LEU A O 1
ATOM 1261 N N . GLU A 1 150 ? -5.287 -1.195 14.112 1.00 69.31 150 GLU A N 1
ATOM 1262 C CA . GLU A 1 150 ? -6.468 -1.361 14.969 1.00 69.31 150 GLU A CA 1
ATOM 1263 C C . GLU A 1 150 ? -7.659 -1.837 14.110 1.00 69.31 150 GLU A C 1
ATOM 1265 O O . GLU A 1 150 ? -8.697 -1.185 13.990 1.00 69.31 150 GLU A O 1
ATOM 1270 N N . ILE A 1 151 ? -7.480 -2.966 13.423 1.00 65.50 151 ILE A N 1
ATOM 1271 C CA . ILE A 1 151 ? -8.321 -3.480 12.360 1.00 65.50 151 ILE A CA 1
ATOM 1272 C C . ILE A 1 151 ? -9.673 -3.831 12.931 1.00 65.50 151 ILE A C 1
ATOM 1274 O O . ILE A 1 151 ? -10.649 -3.711 12.219 1.00 65.50 151 ILE A O 1
ATOM 1278 N N . HIS A 1 152 ? -9.766 -4.145 14.222 1.00 68.25 152 HIS A N 1
ATOM 1279 C CA . HIS A 1 152 ? -11.042 -4.323 14.893 1.00 68.25 152 HIS A CA 1
ATOM 1280 C C . HIS A 1 152 ? -11.926 -3.081 14.762 1.00 68.25 152 HIS A C 1
ATOM 1282 O O . HIS A 1 152 ? -13.104 -3.235 14.484 1.00 68.25 152 HIS A O 1
ATOM 1288 N N . ILE A 1 153 ? -11.387 -1.859 14.835 1.00 72.56 153 ILE A N 1
ATOM 1289 C CA . ILE A 1 153 ? -12.181 -0.628 14.691 1.00 72.56 153 ILE A CA 1
ATOM 1290 C C . ILE A 1 153 ? -12.581 -0.405 13.227 1.00 72.56 153 ILE A C 1
ATOM 1292 O O . ILE A 1 153 ? -13.723 -0.053 12.930 1.00 72.56 153 ILE A O 1
ATOM 1296 N N . ALA A 1 154 ? -11.649 -0.592 12.289 1.00 75.25 154 ALA A N 1
ATOM 1297 C CA . ALA A 1 154 ? -11.930 -0.430 10.860 1.00 75.25 154 ALA A CA 1
ATOM 1298 C C . ALA A 1 154 ? -12.897 -1.510 10.339 1.00 75.25 154 ALA A C 1
ATOM 1300 O O . ALA A 1 154 ? -13.877 -1.195 9.672 1.00 75.25 154 ALA A O 1
ATOM 1301 N N . PHE A 1 155 ? -12.664 -2.767 10.704 1.00 78.44 155 PHE A N 1
ATOM 1302 C CA . PHE A 1 155 ? -13.496 -3.919 10.380 1.00 78.44 155 PHE A CA 1
ATOM 1303 C C . PHE A 1 155 ? -14.870 -3.806 11.028 1.00 78.44 155 PHE A C 1
ATOM 1305 O O . PHE A 1 155 ? -15.858 -3.995 10.339 1.00 78.44 155 PHE A O 1
ATOM 1312 N N . THR A 1 156 ? -14.963 -3.410 12.301 1.00 81.94 156 THR A N 1
ATOM 1313 C CA . THR A 1 156 ? -16.256 -3.142 12.953 1.00 81.94 156 THR A CA 1
ATOM 1314 C C . THR A 1 156 ? -17.021 -2.043 12.226 1.00 81.94 156 THR A C 1
ATOM 1316 O O . THR A 1 156 ? -18.207 -2.203 11.962 1.00 81.94 156 THR A O 1
ATOM 1319 N N . ARG A 1 157 ? -16.354 -0.954 11.814 1.00 83.81 157 ARG A N 1
ATOM 1320 C CA . ARG A 1 157 ? -16.986 0.091 10.994 1.00 83.81 157 ARG A CA 1
ATOM 1321 C C . ARG A 1 157 ? -17.521 -0.452 9.672 1.00 83.81 157 ARG A C 1
ATOM 1323 O O . ARG A 1 157 ? -18.672 -0.183 9.343 1.00 83.81 157 ARG A O 1
ATOM 1330 N N . VAL A 1 158 ? -16.708 -1.212 8.938 1.00 86.12 158 VAL A N 1
ATOM 1331 C CA . VAL A 1 158 ? -17.103 -1.808 7.652 1.00 86.12 158 VAL A CA 1
ATOM 1332 C C . VAL A 1 158 ? -18.220 -2.833 7.846 1.00 86.12 158 VAL A C 1
ATOM 1334 O O . VAL A 1 158 ? -19.188 -2.809 7.102 1.00 86.12 158 VAL A O 1
ATOM 1337 N N . ALA A 1 159 ? -18.142 -3.688 8.862 1.00 86.94 159 ALA A N 1
ATOM 1338 C CA . ALA A 1 159 ? -19.152 -4.693 9.166 1.00 86.94 159 ALA A CA 1
ATOM 1339 C C . ALA A 1 159 ? -20.492 -4.053 9.553 1.00 86.94 159 ALA A C 1
ATOM 1341 O O . ALA A 1 159 ? -21.517 -4.434 8.997 1.00 86.94 159 ALA A O 1
ATOM 1342 N N . ILE A 1 160 ? -20.493 -3.047 10.438 1.00 90.00 160 ILE A N 1
ATOM 1343 C CA . ILE A 1 160 ? -21.710 -2.310 10.816 1.00 90.00 160 ILE A CA 1
ATOM 1344 C C . ILE A 1 160 ? -22.280 -1.576 9.601 1.00 90.00 160 ILE A C 1
ATOM 1346 O O . ILE A 1 160 ? -23.485 -1.623 9.381 1.00 90.00 160 ILE A O 1
ATOM 1350 N N . PHE A 1 161 ? -21.435 -0.930 8.792 1.00 90.38 161 PHE A N 1
ATOM 1351 C CA . PHE A 1 161 ? -21.868 -0.284 7.554 1.00 90.38 161 PHE A CA 1
ATOM 1352 C C . PHE A 1 161 ? -22.539 -1.290 6.609 1.00 90.38 161 PHE A C 1
ATOM 1354 O O . PHE A 1 161 ? -23.691 -1.096 6.233 1.00 90.38 161 PHE A O 1
ATOM 1361 N N . THR A 1 162 ? -21.863 -2.394 6.286 1.00 89.25 162 THR A N 1
ATOM 1362 C CA . THR A 1 162 ? -22.392 -3.439 5.402 1.00 89.25 162 THR A CA 1
ATOM 1363 C C . THR A 1 162 ? -23.691 -4.019 5.945 1.00 89.25 162 THR A C 1
ATOM 1365 O O . THR A 1 162 ? -24.646 -4.147 5.192 1.00 89.25 162 THR A O 1
ATOM 1368 N N . LEU A 1 163 ? -23.769 -4.316 7.245 1.00 92.12 163 LEU A N 1
ATOM 1369 C CA . LEU A 1 163 ? -24.962 -4.881 7.873 1.00 92.12 163 LEU A CA 1
ATOM 1370 C C . LEU A 1 163 ? -26.147 -3.909 7.813 1.00 92.12 163 LEU A C 1
ATOM 1372 O O . LEU A 1 163 ? -27.229 -4.293 7.375 1.00 92.12 163 LEU A O 1
ATOM 1376 N N . VAL A 1 164 ? -25.947 -2.645 8.201 1.00 90.50 164 VAL A N 1
ATOM 1377 C CA . VAL A 1 164 ? -27.004 -1.619 8.194 1.00 90.50 164 VAL A CA 1
ATOM 1378 C C . VAL A 1 164 ? -27.531 -1.405 6.774 1.00 90.50 164 VAL A C 1
ATOM 1380 O O . VAL A 1 164 ? -28.737 -1.500 6.545 1.00 90.50 164 VAL A O 1
ATOM 1383 N N . TYR A 1 165 ? -26.640 -1.183 5.806 1.00 89.00 165 TYR A N 1
ATOM 1384 C CA . TYR A 1 165 ? -27.028 -0.924 4.418 1.00 89.00 165 TYR A CA 1
ATOM 1385 C C . TYR A 1 165 ? -27.582 -2.161 3.706 1.00 89.00 165 TYR A C 1
ATOM 1387 O O . TYR A 1 165 ? -28.481 -2.019 2.877 1.00 89.00 165 TYR A O 1
ATOM 1395 N N . PHE A 1 166 ? -27.131 -3.366 4.068 1.00 92.38 166 PHE A N 1
ATOM 1396 C CA . PHE A 1 166 ? -27.728 -4.610 3.590 1.00 92.38 166 PHE A CA 1
ATOM 1397 C C . PHE A 1 166 ? -29.213 -4.670 3.950 1.00 92.38 166 PHE A C 1
ATOM 1399 O O . PHE A 1 166 ? -30.035 -4.841 3.058 1.00 92.38 166 PHE A O 1
ATOM 1406 N N . PHE A 1 167 ? -29.587 -4.445 5.215 1.00 89.88 167 PHE A N 1
ATOM 1407 C CA . PHE A 1 167 ? -30.998 -4.479 5.617 1.00 89.88 167 PHE A CA 1
ATOM 1408 C C . PHE A 1 167 ? -31.833 -3.363 4.978 1.00 89.88 167 PHE A C 1
ATOM 1410 O O . PHE A 1 167 ? -32.970 -3.614 4.583 1.00 89.88 167 PHE A O 1
ATOM 1417 N N . ILE A 1 168 ? -31.274 -2.161 4.817 1.00 89.50 168 ILE A N 1
ATOM 1418 C CA . ILE A 1 168 ? -31.974 -1.031 4.182 1.00 89.50 168 ILE A CA 1
ATOM 1419 C C . ILE A 1 168 ? -32.350 -1.329 2.732 1.00 89.50 168 ILE A C 1
ATOM 1421 O O . ILE A 1 168 ? -33.424 -0.931 2.295 1.00 89.50 168 ILE A O 1
ATOM 1425 N N . VAL A 1 169 ? -31.484 -2.015 1.985 1.00 88.44 169 VAL A N 1
ATOM 1426 C CA . VAL A 1 169 ? -31.759 -2.385 0.590 1.00 88.44 169 VAL A CA 1
ATOM 1427 C C . VAL A 1 169 ? -32.591 -3.664 0.522 1.00 88.44 169 VAL A C 1
ATOM 1429 O O . VAL A 1 169 ? -33.549 -3.750 -0.244 1.00 88.44 169 VAL A O 1
ATOM 1432 N N . PHE A 1 170 ? -32.249 -4.658 1.340 1.00 91.69 170 PHE A N 1
ATOM 1433 C CA . PHE A 1 170 ? -32.836 -5.990 1.268 1.00 91.69 170 PHE A CA 1
ATOM 1434 C C . PHE A 1 170 ? -34.300 -6.015 1.716 1.00 91.69 170 PHE A C 1
ATOM 1436 O O . PHE A 1 170 ? -35.110 -6.674 1.072 1.00 91.69 170 PHE A O 1
ATOM 1443 N N . ILE A 1 171 ? -34.671 -5.282 2.775 1.00 90.12 171 ILE A N 1
ATOM 1444 C CA . ILE A 1 171 ? -36.047 -5.281 3.302 1.00 90.12 171 ILE A CA 1
ATOM 1445 C C . ILE A 1 171 ? -37.050 -4.753 2.253 1.00 90.12 171 ILE A C 1
ATOM 1447 O O . ILE A 1 171 ? -37.988 -5.484 1.926 1.00 90.12 171 ILE A O 1
ATOM 1451 N N . PRO A 1 172 ? -36.873 -3.555 1.658 1.00 88.12 172 PRO A N 1
ATOM 1452 C CA . PRO A 1 172 ? -37.762 -3.071 0.603 1.00 88.12 172 PRO A CA 1
ATOM 1453 C C . PRO A 1 172 ? -37.753 -3.959 -0.639 1.00 88.12 172 PRO A C 1
ATOM 1455 O O . PRO A 1 172 ? -38.815 -4.223 -1.198 1.00 88.12 172 PRO A O 1
ATOM 1458 N N . PHE A 1 173 ? -36.581 -4.458 -1.046 1.00 89.06 173 PHE A N 1
ATOM 1459 C CA . PHE A 1 173 ? -36.450 -5.333 -2.211 1.00 89.06 173 PHE A CA 1
ATOM 1460 C C . PHE A 1 173 ? -37.226 -6.645 -2.040 1.00 89.06 173 PHE A C 1
ATOM 1462 O O . PHE A 1 173 ? -37.955 -7.057 -2.938 1.00 89.06 173 PHE A O 1
ATOM 1469 N N . PHE A 1 174 ? -37.124 -7.277 -0.869 1.00 90.50 174 PHE A N 1
ATOM 1470 C CA . PHE A 1 174 ? -37.810 -8.532 -0.569 1.00 90.50 174 PHE A CA 1
ATOM 1471 C C . PHE A 1 174 ? -39.333 -8.363 -0.474 1.00 90.50 174 PHE A C 1
ATOM 1473 O O . PHE A 1 174 ? -40.095 -9.263 -0.826 1.00 90.50 174 PHE A O 1
ATOM 1480 N N . ILE A 1 175 ? -39.792 -7.202 -0.004 1.00 88.38 175 ILE A N 1
ATOM 1481 C CA . ILE A 1 175 ? -41.214 -6.900 0.174 1.00 88.38 175 ILE A CA 1
ATOM 1482 C C . ILE A 1 175 ? -41.863 -6.421 -1.137 1.00 88.38 175 ILE A C 1
ATOM 1484 O O . ILE A 1 175 ? -43.054 -6.659 -1.348 1.00 88.38 175 ILE A O 1
ATOM 1488 N N . ALA A 1 176 ? -41.097 -5.802 -2.041 1.00 87.56 176 ALA A N 1
ATOM 1489 C CA . ALA A 1 176 ? -41.606 -5.177 -3.261 1.00 87.56 176 ALA A CA 1
ATOM 1490 C C . ALA A 1 176 ? -42.552 -6.050 -4.114 1.00 87.56 176 ALA A C 1
ATOM 1492 O O . ALA A 1 176 ? -43.620 -5.548 -4.480 1.00 87.56 176 ALA A O 1
ATOM 1493 N N . PRO A 1 177 ? -42.278 -7.347 -4.369 1.00 87.06 177 PRO A N 1
ATOM 1494 C CA . PRO A 1 177 ? -43.159 -8.187 -5.185 1.00 87.06 177 PRO A CA 1
ATOM 1495 C C . PRO A 1 177 ? -44.588 -8.313 -4.635 1.00 87.06 177 PRO A C 1
ATOM 1497 O O . PRO A 1 177 ? -45.533 -8.433 -5.411 1.00 87.06 177 PRO A O 1
ATOM 1500 N N . ARG A 1 178 ? -44.766 -8.240 -3.306 1.00 84.88 178 ARG A N 1
ATOM 1501 C CA . ARG A 1 178 ? -46.080 -8.354 -2.645 1.00 84.88 178 ARG A CA 1
ATOM 1502 C C . ARG A 1 178 ? -46.943 -7.101 -2.785 1.00 84.88 178 ARG A C 1
ATOM 1504 O O . ARG A 1 178 ? -48.153 -7.182 -2.629 1.00 84.88 178 ARG A O 1
ATOM 1511 N N . PHE A 1 179 ? -46.323 -5.949 -3.028 1.00 85.12 179 PHE A N 1
ATOM 1512 C CA . PHE A 1 179 ? -47.012 -4.659 -3.130 1.00 85.12 179 PHE A CA 1
ATOM 1513 C C . PHE A 1 179 ? -47.235 -4.242 -4.585 1.00 85.12 179 PHE A C 1
ATOM 1515 O O . PHE A 1 179 ? -48.193 -3.529 -4.881 1.00 85.12 179 PHE A O 1
ATOM 1522 N N . ILE A 1 180 ? -46.402 -4.743 -5.502 1.00 81.00 180 ILE A N 1
ATOM 1523 C CA . ILE A 1 180 ? -46.604 -4.602 -6.948 1.00 81.00 180 ILE A CA 1
ATOM 1524 C C . ILE A 1 180 ? -47.909 -5.292 -7.380 1.00 81.00 180 ILE A C 1
ATOM 1526 O O . ILE A 1 180 ? -48.662 -4.721 -8.164 1.00 81.00 180 ILE A O 1
ATOM 1530 N N . SER A 1 181 ? -48.235 -6.461 -6.816 1.00 75.75 181 SER A N 1
ATOM 1531 C CA . SER A 1 181 ? -49.466 -7.204 -7.137 1.00 75.75 181 SER A CA 1
ATOM 1532 C C . SER A 1 181 ? -50.765 -6.528 -6.670 1.00 75.75 181 SER A C 1
ATOM 1534 O O . SER A 1 181 ? -51.830 -6.866 -7.176 1.00 75.75 181 SER A O 1
ATOM 1536 N N . ILE A 1 182 ? -50.695 -5.566 -5.741 1.00 82.69 182 ILE A N 1
ATOM 1537 C CA . ILE A 1 182 ? -51.850 -4.853 -5.152 1.00 82.69 182 ILE A CA 1
ATOM 1538 C C . ILE A 1 182 ? -51.876 -3.381 -5.627 1.00 82.69 182 ILE A C 1
ATOM 1540 O O . ILE A 1 182 ? -52.529 -2.526 -5.041 1.00 82.69 182 ILE A O 1
ATOM 1544 N N . SER A 1 183 ? -51.136 -3.040 -6.692 1.00 81.25 183 SER A N 1
ATOM 1545 C CA . SER A 1 183 ? -51.014 -1.669 -7.225 1.00 81.25 183 SER A CA 1
ATOM 1546 C C . SER A 1 183 ? -50.446 -0.624 -6.236 1.00 81.25 183 SER A C 1
ATOM 1548 O O . SER A 1 183 ? -50.522 0.581 -6.486 1.00 81.25 183 SER A O 1
ATOM 1550 N N . LEU A 1 184 ? -49.797 -1.057 -5.148 1.00 87.44 184 LEU A N 1
ATOM 1551 C CA . LEU A 1 184 ? -49.131 -0.219 -4.135 1.00 87.44 184 LEU A CA 1
ATOM 1552 C C . LEU A 1 184 ? -47.606 -0.171 -4.342 1.00 87.44 184 LEU A C 1
ATOM 1554 O O . LEU A 1 184 ? -46.818 -0.187 -3.397 1.00 87.44 184 LEU A O 1
ATOM 1558 N N . TRP A 1 185 ? -47.169 -0.108 -5.598 1.00 80.44 185 TRP A N 1
ATOM 1559 C CA . TRP A 1 185 ? -45.759 -0.157 -6.009 1.00 80.44 185 TRP A CA 1
ATOM 1560 C C . TRP A 1 185 ? -44.875 0.963 -5.423 1.00 80.44 185 TRP A C 1
ATOM 1562 O O . TRP A 1 185 ? -43.659 0.804 -5.340 1.00 80.44 185 TRP A O 1
ATOM 1572 N N . TRP A 1 186 ? -45.468 2.075 -4.978 1.00 85.69 186 TRP A N 1
ATOM 1573 C CA . TRP A 1 186 ? -44.767 3.196 -4.342 1.00 85.69 186 TRP A CA 1
ATOM 1574 C C . TRP A 1 186 ? -44.383 2.927 -2.878 1.00 85.69 186 TRP A C 1
ATOM 1576 O O . TRP A 1 186 ? -43.451 3.547 -2.365 1.00 85.69 186 TRP A O 1
ATOM 1586 N N . PHE A 1 187 ? -45.059 1.996 -2.197 1.00 88.81 187 PHE A N 1
ATOM 1587 C CA . PHE A 1 187 ? -44.859 1.744 -0.767 1.00 88.81 187 PHE A CA 1
ATOM 1588 C C . PHE A 1 187 ? -43.441 1.238 -0.425 1.00 88.81 187 PHE A C 1
ATOM 1590 O O . PHE A 1 187 ? -42.817 1.804 0.474 1.00 88.81 187 PHE A O 1
ATOM 1597 N N . PRO A 1 188 ? -42.856 0.262 -1.152 1.00 86.19 188 PRO A N 1
ATOM 1598 C CA . PRO A 1 188 ? -41.469 -0.158 -0.935 1.00 86.19 188 PRO A CA 1
ATOM 1599 C C . PRO A 1 188 ? -40.448 0.963 -1.182 1.00 86.19 188 PRO A C 1
ATOM 1601 O O . PRO A 1 188 ? -39.452 1.049 -0.469 1.00 86.19 188 PRO A O 1
ATOM 1604 N N . ILE A 1 189 ? -40.697 1.848 -2.154 1.00 86.75 189 ILE A N 1
ATOM 1605 C CA . ILE A 1 189 ? -39.812 2.982 -2.473 1.00 86.75 189 ILE A CA 1
ATOM 1606 C C . ILE A 1 189 ? -39.837 4.005 -1.332 1.00 86.75 189 ILE A C 1
ATOM 1608 O O . ILE A 1 189 ? -38.789 4.462 -0.876 1.00 86.75 189 ILE A O 1
ATOM 1612 N N . LEU A 1 190 ? -41.031 4.320 -0.826 1.00 90.38 190 LEU A N 1
ATOM 1613 C CA . LEU A 1 190 ? -41.212 5.209 0.319 1.00 90.38 190 LEU A CA 1
ATOM 1614 C C . LEU A 1 190 ? -40.566 4.627 1.586 1.00 90.38 190 LEU A C 1
ATOM 1616 O O . LEU A 1 190 ? -39.851 5.335 2.295 1.00 90.38 190 LEU A O 1
ATOM 1620 N N . LEU A 1 191 ? -40.738 3.324 1.828 1.00 89.56 191 LEU A N 1
ATOM 1621 C CA . LEU A 1 191 ? -40.082 2.606 2.922 1.00 89.56 191 LEU A CA 1
ATOM 1622 C C . LEU A 1 191 ? -38.552 2.665 2.804 1.00 89.56 191 LEU A C 1
ATOM 1624 O O . LEU A 1 191 ? -37.871 2.936 3.792 1.00 89.56 191 LEU A O 1
ATOM 1628 N N . MET A 1 192 ? -38.009 2.458 1.601 1.00 88.69 192 MET A N 1
ATOM 1629 C CA . MET A 1 192 ? -36.574 2.568 1.339 1.00 88.69 192 MET A CA 1
ATOM 1630 C C . MET A 1 192 ? -36.057 3.983 1.620 1.00 88.69 192 MET A C 1
ATOM 1632 O O . MET A 1 192 ? -35.012 4.125 2.249 1.00 88.69 192 MET A O 1
ATOM 1636 N N . GLY A 1 193 ? -36.800 5.022 1.222 1.00 90.00 193 GLY A N 1
ATOM 1637 C CA . GLY A 1 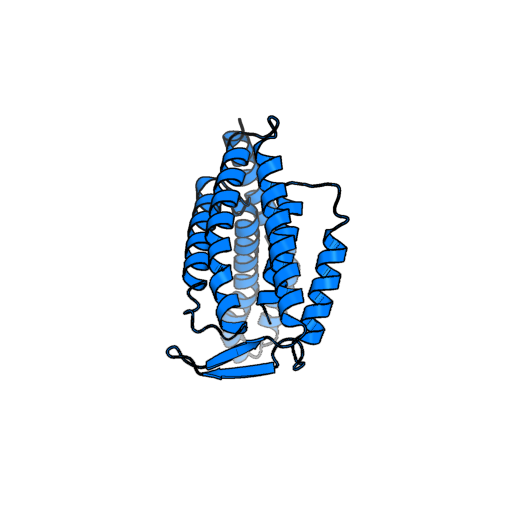193 ? -36.466 6.417 1.517 1.00 90.00 193 GLY A CA 1
ATOM 1638 C C . GLY A 1 193 ? -36.390 6.700 3.019 1.00 90.00 193 GLY A C 1
ATOM 1639 O O . GLY A 1 193 ? -35.396 7.248 3.491 1.00 90.00 193 GLY A O 1
ATOM 1640 N N . ILE A 1 194 ? -37.385 6.246 3.788 1.00 92.00 194 ILE A N 1
ATOM 1641 C CA . ILE A 1 194 ? -37.412 6.397 5.253 1.00 92.00 194 ILE A CA 1
ATOM 1642 C C . ILE A 1 194 ? -36.233 5.658 5.903 1.00 92.00 194 ILE A C 1
ATOM 1644 O O . ILE A 1 194 ? -35.514 6.229 6.725 1.00 92.00 194 ILE A O 1
ATOM 1648 N N . LEU A 1 195 ? -36.001 4.400 5.518 1.00 91.19 195 LEU A N 1
ATOM 1649 C CA . LEU A 1 195 ? -34.898 3.593 6.044 1.00 91.19 195 LEU A CA 1
ATOM 1650 C C . LEU A 1 195 ? -33.532 4.198 5.695 1.00 91.19 195 LEU A C 1
ATOM 1652 O O . LEU A 1 195 ? -32.648 4.229 6.548 1.00 91.19 195 LEU A O 1
ATOM 1656 N N . ALA A 1 196 ? -33.369 4.734 4.483 1.00 89.38 196 ALA A N 1
ATOM 1657 C CA . ALA A 1 196 ? -32.151 5.415 4.054 1.00 89.38 196 ALA A CA 1
ATOM 1658 C C . ALA A 1 196 ? -31.901 6.716 4.831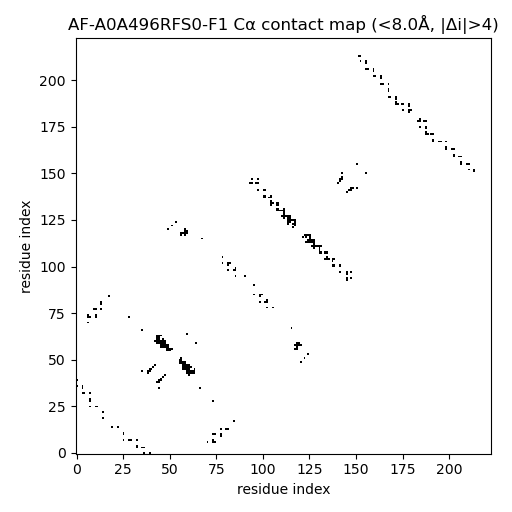 1.00 89.38 196 ALA A C 1
ATOM 1660 O O . ALA A 1 196 ? -30.758 6.995 5.185 1.00 89.38 196 ALA A O 1
ATOM 1661 N N . SER A 1 197 ? -32.943 7.490 5.159 1.00 91.12 197 SER A N 1
ATOM 1662 C CA . SER A 1 197 ? -32.809 8.683 6.009 1.00 91.12 197 SER A CA 1
ATOM 1663 C C . SER A 1 197 ? -32.438 8.341 7.456 1.00 91.12 197 SER A C 1
ATOM 1665 O O . SER A 1 197 ? -31.685 9.079 8.088 1.00 91.12 197 SER A O 1
ATOM 1667 N N . LEU A 1 198 ? -32.923 7.211 7.981 1.00 92.12 198 LEU A N 1
ATOM 1668 C CA . LEU A 1 198 ? -32.598 6.734 9.332 1.00 92.12 198 LEU A CA 1
ATOM 1669 C C . LEU A 1 198 ? -31.249 5.995 9.408 1.00 92.12 198 LEU A C 1
ATOM 1671 O O . LEU A 1 198 ? -30.638 5.925 10.479 1.00 92.12 198 LEU A O 1
ATOM 1675 N N . ALA A 1 199 ? -30.749 5.496 8.276 1.00 87.62 199 ALA A N 1
ATOM 1676 C CA . ALA A 1 199 ? -29.509 4.731 8.158 1.00 87.62 199 ALA A CA 1
ATOM 1677 C C . ALA A 1 199 ? -28.299 5.357 8.864 1.00 87.62 199 ALA A C 1
ATOM 1679 O O . ALA A 1 199 ? -27.626 4.649 9.620 1.00 87.62 199 ALA A O 1
ATOM 1680 N N . PRO A 1 200 ? -27.999 6.662 8.686 1.00 90.44 200 PRO A N 1
ATOM 1681 C CA . PRO A 1 200 ? -26.812 7.261 9.282 1.00 90.44 200 PRO A CA 1
ATOM 1682 C C . PRO A 1 200 ? -26.913 7.325 10.808 1.00 90.44 200 PRO A C 1
ATOM 1684 O O . PRO A 1 200 ? -25.901 7.197 11.495 1.00 90.44 200 PRO A O 1
ATOM 1687 N N . PHE A 1 201 ? -28.123 7.486 11.352 1.00 91.69 201 PHE A N 1
ATOM 1688 C CA . PHE A 1 201 ? -28.362 7.527 12.795 1.00 91.69 201 PHE A CA 1
ATOM 1689 C C . PHE A 1 201 ? -28.153 6.151 13.427 1.00 91.69 201 PHE A C 1
ATOM 1691 O O . PHE A 1 201 ? -27.405 6.037 14.399 1.00 91.69 201 PHE A O 1
ATOM 1698 N N . ILE A 1 202 ? -28.735 5.106 12.828 1.00 89.81 202 ILE A N 1
ATOM 1699 C CA . ILE A 1 202 ? -28.574 3.715 13.277 1.00 89.81 202 ILE A CA 1
ATOM 1700 C C . ILE A 1 202 ? -27.102 3.300 13.188 1.00 89.81 202 ILE A C 1
ATOM 1702 O O . ILE A 1 202 ? -26.537 2.798 14.161 1.00 89.81 202 ILE A O 1
ATOM 1706 N N . TYR A 1 203 ? -26.456 3.577 12.051 1.00 90.56 203 TYR A N 1
ATOM 1707 C CA . TYR A 1 203 ? -25.030 3.328 11.854 1.00 90.56 203 TYR A CA 1
ATOM 1708 C C . TYR A 1 203 ? -24.187 4.012 12.933 1.00 90.56 203 TYR A C 1
ATOM 1710 O O . TYR A 1 203 ? -23.366 3.360 13.575 1.00 90.56 203 TYR A O 1
ATOM 1718 N N . ASN A 1 204 ? -24.398 5.309 13.173 1.00 89.75 204 ASN A N 1
ATOM 1719 C CA . ASN A 1 204 ? -23.611 6.060 14.147 1.00 89.75 204 ASN A CA 1
ATOM 1720 C C . ASN A 1 204 ? -23.834 5.574 15.584 1.00 89.75 204 ASN A C 1
ATOM 1722 O O . ASN A 1 204 ? -22.879 5.551 16.360 1.00 89.75 204 ASN A O 1
ATOM 1726 N N . TYR A 1 205 ? -25.055 5.173 15.939 1.00 91.12 205 TYR A N 1
ATOM 1727 C CA . TYR A 1 205 ? -25.363 4.622 17.256 1.00 91.12 205 TYR A CA 1
ATOM 1728 C C . TYR A 1 205 ? -24.633 3.292 17.498 1.00 91.12 205 TYR A C 1
ATOM 1730 O O . TYR A 1 205 ? -23.864 3.178 18.455 1.00 91.12 205 TYR A O 1
ATOM 1738 N N . LEU A 1 206 ? -24.796 2.323 16.588 1.00 89.19 206 LEU A N 1
ATOM 1739 C CA . LEU A 1 206 ? -24.146 1.010 16.679 1.00 89.19 206 LEU A CA 1
ATOM 1740 C C . LEU A 1 206 ? -22.621 1.133 16.648 1.00 89.19 206 LEU A C 1
ATOM 1742 O O . LEU A 1 206 ? -21.921 0.516 17.451 1.00 89.19 206 LEU A O 1
ATOM 1746 N N . ARG A 1 207 ? -22.106 1.983 15.755 1.00 90.44 207 ARG A N 1
ATOM 1747 C CA . ARG A 1 207 ? -20.676 2.255 15.634 1.00 90.44 207 ARG A CA 1
ATOM 1748 C C . ARG A 1 207 ? -20.096 2.805 16.932 1.00 90.44 207 ARG A C 1
ATOM 1750 O O . ARG A 1 207 ? -19.078 2.295 17.381 1.00 90.44 207 ARG A O 1
ATOM 1757 N N . ARG A 1 208 ? -20.719 3.822 17.538 1.00 87.69 208 ARG A N 1
ATOM 1758 C CA . ARG A 1 208 ? -20.228 4.419 18.794 1.00 87.69 208 ARG A CA 1
ATOM 1759 C C . ARG A 1 208 ? -20.218 3.404 19.934 1.00 87.69 208 ARG A C 1
ATOM 1761 O O . ARG A 1 208 ? -19.247 3.353 20.680 1.00 87.69 208 ARG A O 1
ATOM 1768 N N . GLY A 1 209 ? -21.266 2.585 20.044 1.00 87.62 209 GLY A N 1
ATOM 1769 C CA . GLY A 1 209 ? -21.328 1.513 21.039 1.00 87.62 209 GLY A CA 1
ATOM 1770 C C . GLY A 1 209 ? -20.169 0.526 20.891 1.00 87.62 209 GLY A C 1
ATOM 1771 O O . GLY A 1 209 ? -19.444 0.275 21.851 1.00 87.62 209 GLY A O 1
ATOM 1772 N N . ALA A 1 210 ? -19.942 0.032 19.672 1.00 86.31 210 ALA A N 1
ATOM 1773 C CA . ALA A 1 210 ? -18.880 -0.929 19.402 1.00 86.31 210 ALA A CA 1
ATOM 1774 C C . ALA A 1 210 ? -17.467 -0.323 19.543 1.00 86.31 210 ALA A C 1
ATOM 1776 O O . ALA A 1 210 ? -16.586 -0.953 20.124 1.00 86.31 210 ALA A O 1
ATOM 1777 N N . GLU A 1 211 ? -17.247 0.916 19.083 1.00 85.19 211 GLU A N 1
ATOM 1778 C CA . GLU A 1 211 ? -15.964 1.619 19.245 1.00 85.19 211 GLU A CA 1
ATOM 1779 C C . GLU A 1 211 ? -15.612 1.817 20.729 1.00 85.19 211 GLU A C 1
ATOM 1781 O O . GLU A 1 211 ? -14.468 1.592 21.118 1.00 85.19 211 GLU A O 1
ATOM 1786 N N . ASN A 1 212 ? -16.583 2.163 21.579 1.00 86.00 212 ASN A N 1
ATOM 1787 C CA . ASN A 1 212 ? -16.347 2.345 23.014 1.00 86.00 212 ASN A CA 1
ATOM 1788 C C . ASN A 1 212 ? -15.901 1.052 23.713 1.00 86.00 212 ASN A C 1
ATOM 1790 O O . ASN A 1 212 ? -15.016 1.099 24.569 1.00 86.00 212 ASN A O 1
ATOM 1794 N N . ILE A 1 213 ? -16.483 -0.092 23.340 1.00 83.56 213 ILE A N 1
ATOM 1795 C CA . ILE A 1 213 ? -16.104 -1.406 23.881 1.00 83.56 213 ILE A CA 1
ATOM 1796 C C . ILE A 1 213 ? -14.668 -1.749 23.466 1.00 83.56 213 ILE A C 1
ATOM 1798 O O . ILE A 1 213 ? -13.838 -2.075 24.314 1.00 83.56 213 ILE A O 1
ATOM 1802 N N . LEU A 1 214 ? -14.344 -1.581 22.181 1.00 80.56 214 LEU A N 1
ATOM 1803 C CA . LEU A 1 214 ? -13.010 -1.875 21.648 1.00 80.56 214 LEU A CA 1
ATOM 1804 C C . LEU A 1 214 ? -11.924 -0.977 22.259 1.00 80.56 214 LEU A C 1
ATOM 1806 O O . LEU A 1 214 ? -10.839 -1.448 22.598 1.00 80.56 214 LEU A O 1
ATOM 1810 N N . LEU A 1 215 ? -12.216 0.312 22.455 1.00 79.19 215 LEU A N 1
ATOM 1811 C CA . LEU A 1 215 ? -11.299 1.249 23.112 1.00 79.19 215 LEU A CA 1
ATOM 1812 C C . LEU A 1 215 ? -11.081 0.900 24.594 1.00 79.19 215 LEU A C 1
ATOM 1814 O O . LEU A 1 215 ? -9.984 1.099 25.124 1.00 79.19 215 LEU A O 1
ATOM 1818 N N . ALA A 1 216 ? -12.105 0.380 25.278 1.00 80.88 216 ALA A N 1
ATOM 1819 C CA . ALA A 1 216 ? -11.979 -0.092 26.654 1.00 80.88 216 ALA A CA 1
ATOM 1820 C C . ALA A 1 216 ? -11.093 -1.346 26.751 1.00 80.88 216 ALA A C 1
ATOM 1822 O O . ALA A 1 216 ? -10.268 -1.433 27.664 1.00 80.88 216 ALA A O 1
ATOM 1823 N N . GLU A 1 217 ? -11.201 -2.277 25.800 1.00 76.50 217 GLU A N 1
ATOM 1824 C CA . GLU A 1 217 ? -10.319 -3.448 25.714 1.00 76.50 217 GLU A CA 1
ATOM 1825 C C . GLU A 1 217 ? -8.872 -3.055 25.399 1.00 76.50 217 GLU A C 1
ATOM 1827 O O . GLU A 1 217 ? -7.953 -3.494 26.088 1.00 76.50 217 GLU A O 1
ATOM 1832 N N . GLN A 1 218 ? -8.643 -2.157 24.437 1.00 70.81 218 GLN A N 1
ATOM 1833 C CA . GLN A 1 218 ? -7.292 -1.687 24.103 1.00 70.81 218 GLN A CA 1
ATOM 1834 C C . GLN A 1 218 ? -6.568 -1.065 25.301 1.00 70.81 218 GLN A C 1
ATOM 1836 O O . GLN A 1 218 ? -5.394 -1.354 25.530 1.00 70.81 218 GLN A O 1
ATOM 1841 N N . LYS A 1 219 ? -7.263 -0.254 26.109 1.00 71.44 219 LYS A N 1
ATOM 1842 C CA . LYS A 1 219 ? -6.689 0.319 27.338 1.00 71.44 219 LYS A CA 1
ATOM 1843 C C . LYS A 1 219 ? -6.311 -0.741 28.374 1.00 71.44 219 LYS A C 1
ATOM 1845 O O . LYS A 1 219 ? -5.429 -0.478 29.187 1.00 71.44 219 LYS A O 1
ATOM 1850 N N . ARG A 1 220 ? -6.962 -1.911 28.370 1.00 68.88 220 ARG A N 1
ATOM 1851 C CA . ARG A 1 220 ? -6.596 -3.042 29.236 1.00 68.88 220 ARG A CA 1
ATOM 1852 C C . ARG A 1 220 ? -5.351 -3.772 28.734 1.00 68.88 220 ARG A C 1
ATOM 1854 O O . ARG A 1 220 ? -4.547 -4.167 29.561 1.00 68.88 220 ARG A O 1
ATOM 1861 N N . TYR A 1 221 ? -5.174 -3.906 27.418 1.00 61.47 221 TYR A N 1
ATOM 1862 C CA . TYR A 1 221 ? -4.009 -4.577 26.818 1.00 61.47 221 TYR A CA 1
ATOM 1863 C C . TYR A 1 221 ? -2.740 -3.710 26.736 1.00 61.47 221 TYR A C 1
ATOM 1865 O O . TYR A 1 221 ? -1.649 -4.247 26.566 1.00 61.47 221 TYR A O 1
ATOM 1873 N N . GLN A 1 222 ? -2.867 -2.379 26.799 1.00 58.69 222 GLN A N 1
ATOM 1874 C CA . GLN A 1 222 ? -1.733 -1.441 26.752 1.00 58.69 222 GLN A CA 1
ATOM 1875 C C . GLN A 1 222 ? -1.145 -1.081 28.131 1.00 58.69 222 GLN A C 1
ATOM 1877 O O . GLN A 1 222 ? -0.155 -0.349 28.174 1.00 58.69 222 GLN A O 1
ATOM 1882 N N . ARG A 1 223 ? -1.757 -1.542 29.229 1.00 53.34 223 ARG A N 1
ATOM 1883 C CA . ARG A 1 223 ? -1.194 -1.468 30.588 1.00 53.34 223 ARG A CA 1
ATOM 1884 C C . ARG A 1 223 ? -0.309 -2.676 30.851 1.00 53.34 223 ARG A C 1
ATOM 1886 O O . ARG A 1 223 ? 0.722 -2.471 31.522 1.00 53.34 223 ARG A O 1
#

Sequence (223 aa):
MGVIFIPIFIYHFYIIFLKLTRKIALPLIYIIGFLFLLLTPTPYIYQKIDTYFWGNYPRGGLIYPLYVLFFIGVFIRCLFLLFNAFSKEKFPTIFREQIKYLFLAFLVATFGIVDYVAKFGIALYPFGYLAALGWIFIIAYTIVKHHLLEIHIAFTRVAIFTLVYFFIVFIPFFIAPRFISISLWWFPILLMGILASLAPFIYNYLRRGAENILLAEQKRYQR